Protein AF-A0A9E4K562-F1 (afdb_monomer_lite)

Structure (mmCIF, N/CA/C/O backbone):
data_AF-A0A9E4K562-F1
#
_entry.id   AF-A0A9E4K562-F1
#
loop_
_atom_site.group_PDB
_atom_site.id
_atom_site.type_symbol
_atom_site.label_atom_id
_atom_site.label_alt_id
_atom_site.label_comp_id
_atom_site.label_asym_id
_atom_site.label_entity_id
_atom_site.label_seq_id
_atom_site.pdbx_PDB_ins_code
_atom_site.Cartn_x
_atom_site.Cartn_y
_atom_site.Cartn_z
_atom_site.occupancy
_atom_site.B_iso_or_equiv
_atom_site.auth_seq_id
_atom_site.auth_comp_id
_atom_site.auth_asym_id
_atom_site.auth_atom_id
_atom_site.pdbx_PDB_model_num
ATOM 1 N N . MET A 1 1 ? -42.542 -14.335 99.980 1.00 45.53 1 MET A N 1
ATOM 2 C CA . MET A 1 1 ? -41.437 -15.306 99.858 1.00 45.53 1 MET A CA 1
ATOM 3 C C . MET A 1 1 ? -40.317 -14.600 99.131 1.00 45.53 1 MET A C 1
ATOM 5 O O . MET A 1 1 ? -40.499 -14.199 97.990 1.00 45.53 1 MET A O 1
ATOM 9 N N . SER A 1 2 ? -39.255 -14.326 99.879 1.00 34.19 2 SER A N 1
ATOM 10 C CA . SER A 1 2 ? -38.120 -13.485 99.511 1.00 34.19 2 SER A CA 1
ATOM 11 C C . SER A 1 2 ? -36.917 -14.358 99.144 1.00 34.19 2 SER A C 1
ATOM 13 O O . SER A 1 2 ? -36.848 -15.516 99.549 1.00 34.19 2 SER A O 1
ATOM 15 N N . THR A 1 3 ? -36.009 -13.775 98.366 1.00 43.41 3 THR A N 1
ATOM 16 C CA . THR A 1 3 ? -34.742 -14.318 97.845 1.00 43.41 3 THR A CA 1
ATOM 17 C C . THR A 1 3 ? -33.801 -14.881 98.926 1.00 43.41 3 THR A C 1
ATOM 19 O O . THR A 1 3 ? -33.955 -14.572 100.110 1.00 43.41 3 THR A O 1
ATOM 22 N N . PRO A 1 4 ? -32.781 -15.667 98.520 1.00 52.09 4 PRO A N 1
ATOM 23 C CA . PRO A 1 4 ? -31.454 -15.044 98.472 1.00 52.09 4 PRO A CA 1
ATOM 24 C C . PRO A 1 4 ? -30.549 -15.438 97.287 1.00 52.09 4 PRO A C 1
ATOM 26 O O . PRO A 1 4 ? -30.656 -16.501 96.682 1.00 52.09 4 PRO A O 1
ATOM 29 N N . ASN A 1 5 ? -29.635 -14.499 97.029 1.00 44.44 5 ASN A N 1
ATOM 30 C CA . ASN A 1 5 ? -28.491 -14.487 96.118 1.00 44.44 5 ASN A CA 1
ATOM 31 C C . ASN A 1 5 ? -27.503 -15.644 96.315 1.00 44.44 5 ASN A C 1
ATOM 33 O O . ASN A 1 5 ? -27.231 -16.006 97.456 1.00 44.44 5 ASN A O 1
ATOM 37 N N . LEU A 1 6 ? -26.809 -16.038 95.238 1.00 42.97 6 LEU A N 1
ATOM 38 C CA . LEU A 1 6 ? -25.442 -16.571 95.303 1.00 42.97 6 LEU A CA 1
ATOM 39 C C . LEU A 1 6 ? -24.607 -16.122 94.084 1.00 42.97 6 LEU A C 1
ATOM 41 O O . LEU A 1 6 ? -24.805 -16.568 92.961 1.00 42.97 6 LEU A O 1
ATOM 45 N N . PHE A 1 7 ? -23.725 -15.169 94.386 1.00 40.78 7 PHE A N 1
ATOM 46 C CA . PHE A 1 7 ? -22.367 -14.896 93.908 1.00 40.78 7 PHE A CA 1
ATOM 47 C C . PHE A 1 7 ? -21.894 -15.267 92.487 1.00 40.78 7 PHE A C 1
ATOM 49 O O . PHE A 1 7 ? -21.825 -16.414 92.061 1.00 40.78 7 PHE A O 1
ATOM 56 N N . THR A 1 8 ? -21.397 -14.207 91.851 1.00 41.09 8 THR A N 1
ATOM 57 C CA . THR A 1 8 ? -20.554 -14.087 90.661 1.00 41.09 8 THR A CA 1
ATOM 58 C C . THR A 1 8 ? -19.141 -14.647 90.854 1.00 41.09 8 THR A C 1
ATOM 60 O O . THR A 1 8 ? -18.491 -14.315 91.844 1.00 41.09 8 THR A O 1
ATOM 63 N N . ASN A 1 9 ? -18.613 -15.345 89.843 1.00 35.47 9 ASN A N 1
ATOM 64 C CA . ASN A 1 9 ? -17.173 -15.458 89.599 1.00 35.47 9 ASN A CA 1
ATOM 65 C C . ASN A 1 9 ? -16.864 -14.922 88.196 1.00 35.47 9 ASN A C 1
ATOM 67 O O . ASN A 1 9 ? -17.296 -15.473 87.187 1.00 35.47 9 ASN A O 1
ATOM 71 N N . SER A 1 10 ? -16.136 -13.810 88.162 1.00 43.06 10 SER A N 1
ATOM 72 C CA . SER A 1 10 ? -15.570 -13.188 86.973 1.00 43.06 10 SER A CA 1
ATOM 73 C C . SER A 1 10 ? -14.306 -13.933 86.549 1.00 43.06 10 SER A C 1
ATOM 75 O O . SER A 1 10 ? -13.304 -13.902 87.265 1.00 43.06 10 SER A O 1
ATOM 77 N N . THR A 1 11 ? -14.316 -14.545 85.369 1.00 40.28 11 THR A N 1
ATOM 78 C CA . THR A 1 11 ? -13.088 -14.958 84.681 1.00 40.28 11 THR A CA 1
ATOM 79 C C . THR A 1 11 ? -12.914 -14.058 83.467 1.00 40.28 11 THR A C 1
ATOM 81 O O . THR A 1 11 ? -13.641 -14.162 82.483 1.00 40.28 11 THR A O 1
ATOM 84 N N . GLN A 1 12 ? -11.970 -13.123 83.575 1.00 49.50 12 GLN A N 1
ATOM 85 C CA . GLN A 1 12 ? -11.424 -12.391 82.440 1.00 49.50 12 GLN A CA 1
ATOM 86 C C . GLN A 1 12 ? -10.748 -13.397 81.504 1.00 49.50 12 GLN A C 1
ATOM 88 O O . GLN A 1 12 ? -9.733 -13.990 81.861 1.00 49.50 12 GLN A O 1
ATOM 93 N N . ALA A 1 13 ? -11.298 -13.570 80.306 1.00 38.34 13 ALA A N 1
ATOM 94 C CA . ALA A 1 13 ? -10.631 -14.248 79.207 1.00 38.34 13 ALA A CA 1
ATOM 95 C C . ALA A 1 13 ? -10.664 -13.325 77.986 1.00 38.34 13 ALA A C 1
ATOM 97 O O . ALA A 1 13 ? -11.665 -13.211 77.289 1.00 38.34 13 ALA A O 1
ATOM 98 N N . GLN A 1 14 ? -9.547 -12.612 77.841 1.00 36.91 14 GLN A N 1
ATOM 99 C CA . GLN A 1 14 ? -8.871 -12.279 76.590 1.00 36.91 14 GLN A CA 1
ATOM 100 C C . GLN A 1 14 ? -9.769 -11.880 75.414 1.00 36.91 14 GLN A C 1
ATOM 102 O O . GLN A 1 14 ? -10.262 -12.703 74.647 1.00 36.91 14 GLN A O 1
ATOM 107 N N . SER A 1 15 ? -9.868 -10.564 75.234 1.00 33.94 15 SER A N 1
ATOM 108 C CA . SER A 1 15 ? -10.164 -9.919 73.964 1.00 33.94 15 SER A CA 1
ATOM 109 C C . SER A 1 15 ? -9.305 -10.547 72.866 1.00 33.94 15 SER A C 1
ATOM 111 O O . SER A 1 15 ? -8.088 -10.364 72.845 1.00 33.94 15 SER A O 1
ATOM 113 N N . TYR A 1 16 ? -9.932 -11.283 71.952 1.00 34.59 16 TYR A N 1
ATOM 114 C CA . TYR A 1 16 ? -9.316 -11.570 70.669 1.00 34.59 16 TYR A CA 1
ATOM 115 C C . TYR A 1 16 ? -9.171 -10.235 69.954 1.00 34.59 16 TYR A C 1
ATOM 117 O O . TYR A 1 16 ? -10.153 -9.615 69.543 1.00 34.59 16 TYR A O 1
ATOM 125 N N . THR A 1 17 ? -7.929 -9.771 69.882 1.00 38.41 17 THR A N 1
ATOM 126 C CA . THR A 1 17 ? -7.488 -8.733 68.965 1.00 38.41 17 THR A CA 1
ATOM 127 C C . THR A 1 17 ? -8.073 -9.075 67.604 1.00 38.41 17 THR A C 1
ATOM 129 O O . THR A 1 17 ? -7.756 -10.124 67.040 1.00 38.41 17 THR A O 1
ATOM 132 N N . ALA A 1 18 ? -8.967 -8.218 67.111 1.00 39.81 18 ALA A N 1
ATOM 133 C CA . ALA A 1 18 ? -9.364 -8.232 65.720 1.00 39.81 18 ALA A CA 1
ATOM 134 C C . ALA A 1 18 ? -8.068 -8.228 64.911 1.00 39.81 18 ALA A C 1
ATOM 136 O O . ALA A 1 18 ? -7.290 -7.273 64.966 1.00 39.81 18 ALA A O 1
ATOM 137 N N . VAL A 1 19 ? -7.794 -9.343 64.236 1.00 40.50 19 VAL A N 1
ATOM 138 C CA . VAL A 1 19 ? -6.784 -9.376 63.195 1.00 40.50 19 VAL A CA 1
ATOM 139 C C . VAL A 1 19 ? -7.280 -8.351 62.191 1.00 40.50 19 VAL A C 1
ATOM 141 O O . VAL A 1 19 ? -8.287 -8.567 61.521 1.00 40.50 19 VAL A O 1
ATOM 144 N N . ASN A 1 20 ? -6.614 -7.198 62.169 1.00 42.41 20 ASN A N 1
ATOM 145 C CA . ASN A 1 20 ? -6.616 -6.286 61.044 1.00 42.41 20 ASN A CA 1
ATOM 146 C C . ASN A 1 20 ? -6.124 -7.108 59.850 1.00 42.41 20 ASN A C 1
ATOM 148 O O . ASN A 1 20 ? -4.939 -7.118 59.523 1.00 42.41 20 ASN A O 1
ATOM 152 N N . SER A 1 21 ? -7.035 -7.836 59.209 1.00 42.06 21 SER A N 1
ATOM 153 C CA . SER A 1 21 ? -6.924 -8.173 57.805 1.00 42.06 21 SER A CA 1
ATOM 154 C C . SER A 1 21 ? -7.030 -6.841 57.083 1.00 42.06 21 SER A C 1
ATOM 156 O O . SER A 1 21 ? -8.108 -6.426 56.658 1.00 42.06 21 SER A O 1
ATOM 158 N N . GLY A 1 22 ? -5.902 -6.128 57.047 1.00 38.06 22 GLY A N 1
ATOM 159 C CA . GLY A 1 22 ? -5.670 -5.103 56.059 1.00 38.06 22 GLY A CA 1
ATOM 160 C C . GLY A 1 22 ? -5.894 -5.784 54.723 1.00 38.06 22 GLY A C 1
ATOM 161 O O . GLY A 1 22 ? -5.038 -6.522 54.246 1.00 38.06 22 GLY A O 1
ATOM 162 N N . MET A 1 23 ? -7.089 -5.599 54.162 1.00 44.22 23 MET A N 1
ATOM 163 C CA . MET A 1 23 ? -7.251 -5.649 52.725 1.00 44.22 23 MET A CA 1
ATOM 164 C C . MET A 1 23 ? -6.337 -4.538 52.223 1.00 44.22 23 MET A C 1
ATOM 166 O O . MET A 1 23 ? -6.729 -3.374 52.172 1.00 44.22 23 MET A O 1
ATOM 170 N N . GLU A 1 24 ? -5.080 -4.887 51.955 1.00 44.53 24 GLU A N 1
ATOM 171 C CA . GLU A 1 24 ? -4.267 -4.166 50.996 1.00 44.53 24 GLU A CA 1
ATOM 172 C C . GLU A 1 24 ? -5.107 -4.165 49.725 1.00 44.53 24 GLU A C 1
ATOM 174 O O . GLU A 1 24 ? -5.180 -5.157 49.002 1.00 44.53 24 GLU A O 1
ATOM 179 N N . SER A 1 25 ? -5.862 -3.089 49.511 1.00 55.69 25 SER A N 1
ATOM 180 C CA . SER A 1 25 ? -6.445 -2.797 48.215 1.00 55.69 25 SER A CA 1
ATOM 181 C C . SER A 1 25 ? -5.281 -2.833 47.237 1.00 55.69 25 SER A C 1
ATOM 183 O O . SER A 1 25 ? -4.434 -1.936 47.271 1.00 55.69 25 SER A O 1
ATOM 185 N N . ALA A 1 26 ? -5.192 -3.907 46.454 1.00 64.25 26 ALA A N 1
ATOM 186 C CA . ALA A 1 26 ? -4.191 -4.046 45.416 1.00 64.25 26 ALA A CA 1
ATOM 187 C C . ALA A 1 26 ? -4.332 -2.806 44.536 1.00 64.25 26 ALA A C 1
ATOM 189 O O . ALA A 1 26 ? -5.381 -2.593 43.927 1.00 64.25 26 ALA A O 1
ATOM 190 N N . GLN A 1 27 ? -3.336 -1.920 44.584 1.00 80.88 27 GLN A N 1
ATOM 191 C CA . GLN A 1 27 ? -3.354 -0.712 43.775 1.00 80.88 27 GLN A CA 1
ATOM 192 C C . GLN A 1 27 ? -3.443 -1.158 42.319 1.00 80.88 27 GLN A C 1
ATOM 194 O O . GLN A 1 27 ? -2.553 -1.862 41.838 1.00 80.88 27 GLN A O 1
ATOM 199 N N . GLN A 1 28 ? -4.538 -0.791 41.650 1.00 89.12 28 GLN A N 1
ATOM 200 C CA . GLN A 1 28 ? -4.712 -1.082 40.234 1.00 89.12 28 GLN A CA 1
ATOM 201 C C . GLN A 1 28 ? -3.530 -0.500 39.470 1.00 89.12 28 GLN A C 1
ATOM 203 O O . GLN A 1 28 ? -3.117 0.641 39.701 1.00 89.12 28 GLN A O 1
ATOM 208 N N . SER A 1 29 ? -2.971 -1.308 38.576 1.00 95.50 29 SER A N 1
ATOM 209 C CA . SER A 1 29 ? -1.856 -0.860 37.753 1.00 95.50 29 SER A CA 1
ATOM 210 C C . SER A 1 29 ? -2.310 0.232 36.776 1.00 95.50 29 SER A C 1
ATOM 212 O O . SER A 1 29 ? -3.498 0.351 36.444 1.00 95.50 29 SER A O 1
ATOM 214 N N . GLU A 1 30 ? -1.368 1.044 36.289 1.00 95.56 30 GLU A N 1
ATOM 215 C CA . GLU A 1 30 ? -1.694 2.055 35.276 1.00 95.56 30 GLU A CA 1
ATOM 216 C C . GLU A 1 30 ? -2.200 1.383 33.993 1.00 95.56 30 GLU A C 1
ATOM 218 O O . GLU A 1 30 ? -3.146 1.872 33.374 1.00 95.56 30 GLU A O 1
ATOM 223 N N . GLY A 1 31 ? -1.617 0.237 33.621 1.00 95.50 31 GLY A N 1
ATOM 224 C CA . GLY A 1 31 ? -2.067 -0.538 32.466 1.00 95.50 31 GLY A CA 1
ATOM 225 C C . GLY A 1 31 ? -3.477 -1.108 32.621 1.00 95.50 31 GLY A C 1
ATOM 226 O O . GLY A 1 31 ? -4.249 -1.065 31.666 1.00 95.50 31 GLY A O 1
ATOM 227 N N . GLU A 1 32 ? -3.851 -1.563 33.819 1.00 96.06 32 GLU A N 1
ATOM 228 C CA . GLU A 1 32 ? -5.216 -2.026 34.109 1.00 96.06 32 GLU A CA 1
ATOM 229 C C . GLU A 1 32 ? -6.235 -0.898 33.954 1.00 96.06 32 GLU A C 1
ATOM 231 O O . GLU A 1 32 ? -7.259 -1.057 33.286 1.00 96.06 32 GLU A O 1
ATOM 236 N N . THR A 1 33 ? -5.920 0.262 34.531 1.00 96.94 33 THR A N 1
ATOM 237 C CA . THR A 1 33 ? -6.769 1.454 34.439 1.00 96.94 33 THR A CA 1
ATOM 238 C C . THR A 1 33 ? -6.945 1.869 32.979 1.00 96.94 33 THR A C 1
ATOM 240 O O . THR A 1 33 ? -8.057 2.162 32.537 1.00 96.94 33 THR A O 1
ATOM 243 N N . LEU A 1 34 ? -5.855 1.851 32.205 1.00 96.50 34 LEU A N 1
ATOM 244 C CA . LEU A 1 34 ? -5.878 2.179 30.785 1.00 96.50 34 LEU A CA 1
ATOM 245 C C . LEU A 1 34 ? -6.712 1.183 29.971 1.00 96.50 34 LEU A C 1
ATOM 247 O O . LEU A 1 34 ? -7.475 1.603 29.104 1.00 96.50 34 LEU A O 1
ATOM 251 N N . PHE A 1 35 ? -6.605 -0.116 30.254 1.00 97.00 35 PHE A N 1
ATOM 252 C CA . PHE A 1 35 ? -7.422 -1.138 29.600 1.00 97.00 35 PHE A CA 1
ATOM 253 C C . PHE A 1 35 ? -8.914 -0.934 29.876 1.00 97.00 35 PHE A C 1
ATOM 255 O O . PHE A 1 35 ? -9.711 -0.914 28.937 1.00 97.00 35 PHE A O 1
ATOM 262 N N . GLN A 1 36 ? -9.295 -0.698 31.134 1.00 96.12 36 GLN A N 1
ATOM 263 C CA . GLN A 1 36 ? -10.689 -0.429 31.498 1.00 96.12 36 GLN A CA 1
ATOM 264 C C . GLN A 1 36 ? -11.227 0.808 30.767 1.00 96.12 36 GLN A C 1
ATOM 266 O O . GLN A 1 36 ? -12.301 0.749 30.169 1.00 96.12 36 GLN A O 1
ATOM 271 N N . GLN A 1 37 ? -10.451 1.895 30.727 1.00 96.00 37 GLN A N 1
ATOM 272 C CA . GLN A 1 37 ? -10.815 3.104 29.984 1.00 96.00 37 GLN A CA 1
ATOM 273 C C . GLN A 1 37 ? -10.943 2.853 28.478 1.00 96.00 37 GLN A C 1
ATOM 275 O O . GLN A 1 37 ? -11.914 3.297 27.869 1.00 96.00 37 GLN A O 1
ATOM 280 N N . ALA A 1 38 ? -9.996 2.129 27.875 1.00 92.88 38 ALA A N 1
ATOM 281 C CA . ALA A 1 38 ? -10.033 1.795 26.456 1.00 92.88 38 ALA A CA 1
ATOM 282 C C . ALA A 1 38 ? -11.266 0.941 26.117 1.00 92.88 38 ALA A C 1
ATOM 284 O O . ALA A 1 38 ? -11.984 1.265 25.179 1.00 92.88 38 ALA A O 1
ATOM 285 N N . SER A 1 39 ? -11.580 -0.077 26.925 1.00 91.06 39 SER A N 1
ATOM 286 C CA . SER A 1 39 ? -12.729 -0.972 26.701 1.00 91.06 39 SER A CA 1
ATOM 287 C C . SER A 1 39 ? -14.099 -0.277 26.736 1.00 91.06 39 SER A C 1
ATOM 289 O O . SER A 1 39 ? -15.067 -0.794 26.185 1.00 91.06 39 SER A O 1
ATOM 291 N N . GLN A 1 40 ? -14.186 0.896 27.371 1.00 93.69 40 GLN A N 1
ATOM 292 C CA . GLN A 1 40 ? -15.415 1.689 27.500 1.00 93.69 40 GLN A CA 1
ATOM 293 C C . GLN A 1 40 ? -15.427 2.925 26.584 1.00 93.69 40 GLN A C 1
ATOM 295 O O . GLN A 1 40 ? -16.436 3.630 26.490 1.00 93.69 40 GLN A O 1
ATOM 300 N N . SER A 1 41 ? -14.304 3.227 25.931 1.00 92.31 41 SER A N 1
ATOM 301 C CA . SER A 1 41 ? -14.154 4.407 25.084 1.00 92.31 41 SER A CA 1
ATOM 302 C C . SER A 1 41 ? -14.781 4.187 23.710 1.00 92.31 41 SER A C 1
ATOM 304 O O . SER A 1 41 ? -14.709 3.103 23.142 1.00 92.31 41 SER A O 1
ATOM 306 N N . HIS A 1 42 ? -15.335 5.256 23.136 1.00 84.38 42 HIS A N 1
ATOM 307 C CA . HIS A 1 42 ? -15.766 5.275 21.731 1.00 84.38 42 HIS A CA 1
ATOM 308 C C . HIS A 1 42 ? -14.592 5.534 20.768 1.00 84.38 42 HIS A C 1
ATOM 310 O O . HIS A 1 42 ? -14.769 5.459 19.561 1.00 84.38 42 HIS A O 1
ATOM 316 N N . GLN A 1 43 ? -13.418 5.892 21.304 1.00 83.19 43 GLN A N 1
ATOM 317 C CA . GLN A 1 43 ? -12.166 6.141 20.577 1.00 83.19 43 GLN A CA 1
ATOM 318 C C . GLN A 1 43 ? -10.987 5.597 21.407 1.00 83.19 43 GLN A C 1
ATOM 320 O O . GLN A 1 43 ? -10.263 6.367 22.056 1.00 83.19 43 GLN A O 1
ATOM 325 N N . PRO A 1 44 ? -10.857 4.266 21.536 1.00 84.00 44 PRO A N 1
ATOM 326 C CA . PRO A 1 44 ? -9.831 3.647 22.376 1.00 84.00 44 PRO A CA 1
ATOM 327 C C . PRO A 1 44 ? -8.403 3.942 21.893 1.00 84.00 44 PRO A C 1
ATOM 329 O O . PRO A 1 44 ? -7.506 4.142 22.715 1.00 84.00 44 PRO A O 1
ATOM 332 N N . ASP A 1 45 ? -8.202 4.065 20.583 1.00 78.25 45 ASP A N 1
ATOM 333 C CA . ASP A 1 45 ? -6.911 4.301 19.937 1.00 78.25 45 ASP A CA 1
ATOM 334 C C . ASP A 1 45 ? -6.347 5.681 20.299 1.00 78.25 45 ASP A C 1
ATOM 336 O O . ASP A 1 45 ? -5.196 5.796 20.723 1.00 78.25 45 ASP A O 1
ATOM 340 N N . VAL A 1 46 ? -7.182 6.724 20.229 1.00 80.12 46 VAL A N 1
ATOM 341 C CA . VAL A 1 46 ? -6.815 8.101 20.584 1.00 80.12 46 VAL A CA 1
ATOM 342 C C . VAL A 1 46 ? -6.445 8.189 22.063 1.00 80.12 46 VAL A C 1
ATOM 344 O O . VAL A 1 46 ? -5.467 8.852 22.428 1.00 80.12 46 VAL A O 1
ATOM 347 N N . LEU A 1 47 ? -7.214 7.514 22.923 1.00 91.81 47 LEU A N 1
ATOM 348 C CA . LEU A 1 47 ? -6.989 7.495 24.366 1.00 91.81 47 LEU A CA 1
ATOM 349 C C . LEU A 1 47 ? -5.649 6.829 24.697 1.00 91.81 47 LEU A C 1
ATOM 351 O O . LEU A 1 47 ? -4.826 7.425 25.398 1.00 91.81 47 LEU A O 1
ATOM 355 N N . VAL A 1 48 ? -5.408 5.627 24.166 1.00 88.44 48 VAL A N 1
ATOM 356 C CA . VAL A 1 48 ? -4.169 4.878 24.405 1.00 88.44 48 VAL A CA 1
ATOM 357 C C . VAL A 1 48 ? -2.969 5.615 23.819 1.00 88.44 48 VAL A C 1
ATOM 359 O O . VAL A 1 48 ? -1.991 5.840 24.532 1.00 88.44 48 VAL A O 1
ATOM 362 N N . LYS A 1 49 ? -3.054 6.098 22.575 1.00 83.88 49 LYS A N 1
ATOM 363 C CA . LYS A 1 49 ? -1.969 6.851 21.933 1.00 83.88 49 LYS A CA 1
ATOM 364 C C . LYS A 1 49 ? -1.543 8.063 22.761 1.00 83.88 49 LYS A C 1
ATOM 366 O O . LYS A 1 49 ? -0.355 8.220 23.044 1.00 83.88 49 LYS A O 1
ATOM 371 N N . ARG A 1 50 ? -2.500 8.861 23.250 1.00 86.38 50 ARG A N 1
ATOM 372 C CA . ARG A 1 50 ? -2.215 10.027 24.103 1.00 86.38 50 ARG A CA 1
ATOM 373 C C . ARG A 1 50 ? -1.475 9.643 25.389 1.00 86.38 50 ARG A C 1
ATOM 375 O O . ARG A 1 50 ? -0.567 10.361 25.806 1.00 86.38 50 ARG A O 1
ATOM 382 N N . GLN A 1 51 ? -1.835 8.523 26.022 1.00 94.38 51 GLN A N 1
ATOM 383 C CA . GLN A 1 51 ? -1.151 8.059 27.236 1.00 94.38 51 GLN A CA 1
ATOM 384 C C . GLN A 1 51 ? 0.296 7.635 26.962 1.00 94.38 51 GLN A C 1
ATOM 386 O O . GLN A 1 51 ? 1.181 7.905 27.779 1.00 94.38 51 GLN A O 1
ATOM 391 N N . PHE A 1 52 ? 0.555 7.016 25.810 1.00 90.62 52 PHE A N 1
ATOM 392 C CA . PHE A 1 52 ? 1.902 6.620 25.403 1.00 90.62 52 PHE A CA 1
ATOM 393 C C . PHE A 1 52 ? 2.771 7.826 25.016 1.00 90.62 52 PHE A C 1
ATOM 395 O O . PHE A 1 52 ? 3.932 7.893 25.424 1.00 90.62 52 PHE A O 1
ATOM 402 N N . GLU A 1 53 ? 2.225 8.816 24.307 1.00 85.50 53 GLU A N 1
ATOM 403 C CA . GLU A 1 53 ? 2.953 10.025 23.880 1.00 85.50 53 GLU A CA 1
ATOM 404 C C . GLU A 1 53 ? 3.543 10.819 25.055 1.00 85.50 53 GLU A C 1
ATOM 406 O O . GLU A 1 53 ? 4.662 11.318 24.962 1.00 85.50 53 GLU A O 1
ATOM 411 N N . GLN A 1 54 ? 2.842 10.859 26.190 1.00 90.06 54 GLN A N 1
ATOM 412 C CA . GLN A 1 54 ? 3.261 11.577 27.403 1.00 90.06 54 GLN A CA 1
ATOM 413 C C . GLN A 1 54 ? 4.371 10.872 28.203 1.00 90.06 54 GLN A C 1
ATOM 415 O O . GLN A 1 54 ? 4.808 11.377 29.237 1.00 90.06 54 GLN A O 1
ATOM 420 N N . ARG A 1 55 ? 4.813 9.691 27.761 1.00 92.25 55 ARG A N 1
ATOM 421 C CA . ARG A 1 55 ? 5.717 8.804 28.503 1.00 92.25 55 ARG A CA 1
ATOM 422 C C . ARG A 1 55 ? 7.013 8.558 27.746 1.00 92.25 55 ARG A C 1
ATOM 424 O O . ARG A 1 55 ? 7.041 8.555 26.515 1.00 92.25 55 ARG A O 1
ATOM 431 N N . ASN A 1 56 ? 8.087 8.299 28.488 1.00 92.88 56 ASN A N 1
ATOM 432 C CA . ASN A 1 56 ? 9.344 7.816 27.912 1.00 92.88 56 ASN A CA 1
ATOM 433 C C . ASN A 1 56 ? 9.273 6.311 27.583 1.00 92.88 56 ASN A C 1
ATOM 435 O O . ASN A 1 56 ? 8.331 5.622 27.974 1.00 92.88 56 ASN A O 1
ATOM 439 N N . GLN A 1 57 ? 10.285 5.779 26.892 1.00 83.75 57 GLN A N 1
ATOM 440 C CA . GLN A 1 57 ? 10.281 4.386 26.429 1.00 83.75 57 GLN A CA 1
ATOM 441 C C . GLN A 1 57 ? 10.095 3.361 27.560 1.00 83.75 57 GLN A C 1
ATOM 443 O O . GLN A 1 57 ? 9.303 2.432 27.421 1.00 83.75 57 GLN A O 1
ATOM 448 N N . THR A 1 58 ? 10.788 3.524 28.690 1.00 92.50 58 THR A N 1
ATOM 449 C CA . THR A 1 58 ? 10.687 2.600 29.833 1.00 92.50 58 THR A CA 1
ATOM 450 C C . THR A 1 58 ? 9.271 2.581 30.406 1.00 92.50 58 THR A C 1
ATOM 452 O O . THR A 1 58 ? 8.724 1.514 30.684 1.00 92.50 58 THR A O 1
ATOM 455 N N . GLN A 1 59 ? 8.653 3.756 30.536 1.00 94.88 59 GLN A N 1
ATOM 456 C CA . GLN A 1 59 ? 7.274 3.897 31.000 1.00 94.88 59 GLN A CA 1
ATOM 457 C C . GLN A 1 59 ? 6.271 3.304 30.004 1.00 94.88 59 GLN A C 1
ATOM 459 O O . GLN A 1 59 ? 5.354 2.607 30.428 1.00 94.88 59 GLN A O 1
ATOM 464 N N . ARG A 1 60 ? 6.464 3.518 28.694 1.00 93.62 60 ARG A N 1
ATOM 465 C CA . ARG A 1 60 ? 5.633 2.906 27.641 1.00 93.62 60 ARG A CA 1
ATOM 466 C C . ARG A 1 60 ? 5.691 1.383 27.695 1.00 93.62 60 ARG A C 1
ATOM 468 O O . ARG A 1 60 ? 4.651 0.736 27.666 1.00 93.62 60 ARG A O 1
ATOM 475 N N . ASN A 1 61 ? 6.888 0.814 27.841 1.00 91.88 61 ASN A N 1
ATOM 476 C CA . ASN A 1 61 ? 7.060 -0.635 27.935 1.00 91.88 61 ASN A CA 1
ATOM 477 C C . ASN A 1 61 ? 6.356 -1.209 29.174 1.00 91.88 61 ASN A C 1
ATOM 479 O O . ASN A 1 61 ? 5.682 -2.234 29.090 1.00 91.88 61 ASN A O 1
ATOM 483 N N . LYS A 1 62 ? 6.495 -0.547 30.332 1.00 95.38 62 LYS A N 1
ATOM 484 C CA . LYS A 1 62 ? 5.800 -0.945 31.564 1.00 95.38 62 LYS A CA 1
ATOM 485 C C . LYS A 1 62 ? 4.281 -0.909 31.370 1.00 95.38 62 LYS A C 1
ATOM 487 O O . LYS A 1 62 ? 3.621 -1.915 31.608 1.00 95.38 62 LYS A O 1
ATOM 492 N N . LEU A 1 63 ? 3.761 0.213 30.873 1.00 96.25 63 LEU A N 1
ATOM 493 C CA . LEU A 1 63 ? 2.334 0.426 30.640 1.00 96.25 63 LEU A CA 1
ATOM 494 C C . LEU A 1 63 ? 1.745 -0.608 29.668 1.00 96.25 63 LEU A C 1
ATOM 496 O O . LEU A 1 63 ? 0.684 -1.157 29.941 1.00 96.25 63 LEU A O 1
ATOM 500 N N . ALA A 1 64 ? 2.446 -0.918 28.572 1.00 94.75 64 ALA A N 1
ATOM 501 C CA . ALA A 1 64 ? 2.016 -1.927 27.603 1.00 94.75 64 ALA A CA 1
ATOM 502 C C . ALA A 1 64 ? 1.933 -3.333 28.213 1.00 94.75 64 ALA A C 1
ATOM 504 O O . ALA A 1 64 ? 0.962 -4.050 27.988 1.00 94.75 64 ALA A O 1
ATOM 505 N N . ASN A 1 65 ? 2.931 -3.729 29.008 1.00 93.44 65 ASN A N 1
ATOM 506 C CA . ASN A 1 65 ? 2.935 -5.044 29.650 1.00 93.44 65 ASN A CA 1
ATOM 507 C C . ASN A 1 65 ? 1.839 -5.171 30.713 1.00 93.44 65 ASN A C 1
ATOM 509 O O . ASN A 1 65 ? 1.176 -6.203 30.774 1.00 93.44 65 ASN A O 1
ATOM 513 N N . GLU A 1 66 ? 1.626 -4.126 31.516 1.00 96.88 66 GLU A N 1
ATOM 514 C CA . GLU A 1 66 ? 0.525 -4.076 32.482 1.00 96.88 66 GLU A CA 1
ATOM 515 C C . GLU A 1 66 ? -0.829 -4.136 31.770 1.00 96.88 66 GLU A C 1
ATOM 517 O O . GLU A 1 66 ? -1.668 -4.952 32.138 1.00 96.88 66 GLU A O 1
ATOM 522 N N . PHE A 1 67 ? -1.010 -3.362 30.693 1.00 97.12 67 PHE A N 1
ATOM 523 C CA . PHE A 1 67 ? -2.229 -3.389 29.884 1.00 97.12 67 PHE A CA 1
ATOM 524 C C . PHE A 1 67 ? -2.519 -4.800 29.377 1.00 97.12 67 PHE A C 1
ATOM 526 O O . PHE A 1 67 ? -3.623 -5.303 29.553 1.00 97.12 67 PHE A O 1
ATOM 533 N N . ILE A 1 68 ? -1.529 -5.454 28.762 1.00 94.94 68 ILE A N 1
ATOM 534 C CA . ILE A 1 68 ? -1.690 -6.803 28.206 1.00 94.94 68 ILE A CA 1
ATOM 535 C C . ILE A 1 68 ? -1.995 -7.817 29.308 1.00 94.94 68 ILE A C 1
ATOM 537 O O . ILE A 1 68 ? -2.864 -8.670 29.132 1.00 94.94 68 ILE A O 1
ATOM 541 N N . SER A 1 69 ? -1.303 -7.721 30.445 1.00 95.12 69 SER A N 1
ATOM 542 C CA . SER A 1 69 ? -1.536 -8.606 31.586 1.00 95.12 69 SER A CA 1
ATOM 543 C C . SER A 1 69 ? -2.953 -8.459 32.139 1.00 95.12 69 SER A C 1
ATOM 545 O O . SER A 1 69 ? -3.551 -9.459 32.524 1.00 95.12 69 SER A O 1
ATOM 547 N N . SER A 1 70 ? -3.483 -7.236 32.180 1.00 96.06 70 SER A N 1
ATOM 548 C CA . SER A 1 70 ? -4.835 -6.951 32.664 1.00 96.06 70 SER A CA 1
ATOM 549 C C . SER A 1 70 ? -5.921 -7.301 31.652 1.00 96.06 70 SER A C 1
ATOM 551 O O . SER A 1 70 ? -6.964 -7.816 32.039 1.00 96.06 70 SER A O 1
ATOM 553 N N . ALA A 1 71 ? -5.683 -7.046 30.364 1.00 95.00 71 ALA A N 1
ATOM 554 C CA . ALA A 1 71 ? -6.613 -7.399 29.297 1.00 95.00 71 ALA A CA 1
ATOM 555 C C . ALA A 1 71 ? -6.751 -8.920 29.155 1.00 95.00 71 ALA A C 1
ATOM 557 O O . ALA A 1 71 ? -7.837 -9.436 28.883 1.00 95.00 71 ALA A O 1
ATOM 558 N N . GLY A 1 72 ? -5.639 -9.641 29.319 1.00 94.62 72 GLY A N 1
ATOM 559 C CA . GLY A 1 72 ? -5.572 -11.065 29.041 1.00 94.62 72 GLY A CA 1
ATOM 560 C C . GLY A 1 72 ? -5.960 -11.384 27.595 1.00 94.62 72 GLY A C 1
ATOM 561 O O . GLY A 1 72 ? -6.081 -10.517 26.729 1.00 94.62 72 GLY A O 1
ATOM 562 N N . ARG A 1 73 ? -6.166 -12.669 27.318 1.00 92.06 73 ARG A N 1
ATOM 563 C CA . ARG A 1 73 ? -6.542 -13.135 25.978 1.00 92.06 73 ARG A CA 1
ATOM 564 C C . ARG A 1 73 ? -7.902 -12.590 25.532 1.00 92.06 73 ARG A C 1
ATOM 566 O O . ARG A 1 73 ? -8.054 -12.152 24.397 1.00 92.06 73 ARG A O 1
ATOM 573 N N . GLU A 1 74 ? -8.881 -12.627 26.429 1.00 92.12 74 GLU A N 1
ATOM 574 C CA . GLU A 1 74 ? -10.272 -12.259 26.147 1.00 92.12 74 GLU A CA 1
ATOM 575 C C . GLU A 1 74 ? -10.417 -10.758 25.884 1.00 92.12 74 GLU A C 1
ATOM 577 O O . GLU A 1 74 ? -11.044 -10.376 24.899 1.00 92.12 74 GLU A O 1
ATOM 582 N N . GLY A 1 75 ? -9.779 -9.906 26.694 1.00 92.69 75 GLY A N 1
ATOM 583 C CA . GLY A 1 75 ? -9.800 -8.458 26.494 1.00 92.69 75 GLY A CA 1
ATOM 584 C C . GLY A 1 75 ? -9.098 -8.029 25.206 1.00 92.69 75 GLY A C 1
ATOM 585 O O . GLY A 1 75 ? -9.608 -7.169 24.487 1.00 92.69 75 GLY A O 1
ATOM 586 N N . ILE A 1 76 ? -7.974 -8.669 24.859 1.00 92.69 76 ILE A N 1
ATOM 587 C CA . ILE A 1 76 ? -7.305 -8.443 23.568 1.00 92.69 76 ILE A CA 1
ATOM 588 C C . ILE A 1 76 ? -8.223 -8.867 22.417 1.00 92.69 76 ILE A C 1
ATOM 590 O O . ILE A 1 76 ? -8.373 -8.115 21.459 1.00 92.69 76 ILE A O 1
ATOM 594 N N . SER A 1 77 ? -8.881 -10.026 22.517 1.00 90.44 77 SER A N 1
ATOM 595 C CA . SER A 1 77 ? -9.812 -10.504 21.486 1.00 90.44 77 SER A CA 1
ATOM 596 C C . SER A 1 77 ? -10.997 -9.553 21.281 1.00 90.44 77 SER A C 1
ATOM 598 O O . SER A 1 77 ? -11.349 -9.247 20.143 1.00 90.44 77 SER A O 1
ATOM 600 N N . GLN A 1 78 ? -11.566 -9.021 22.367 1.00 90.12 78 GLN A N 1
ATOM 601 C CA . GLN A 1 78 ? -12.664 -8.052 22.309 1.00 90.12 78 GLN A CA 1
ATOM 602 C C . GLN A 1 78 ? -12.245 -6.734 21.653 1.00 90.12 78 GLN A C 1
ATOM 604 O O . GLN A 1 78 ? -12.962 -6.234 20.789 1.00 90.12 78 GLN A O 1
ATOM 609 N N . LEU A 1 79 ? -11.076 -6.188 22.008 1.00 88.75 79 LEU A N 1
ATOM 610 C CA . LEU A 1 79 ? -10.546 -4.991 21.347 1.00 88.75 79 LEU A CA 1
ATOM 611 C C . LEU A 1 79 ? -10.301 -5.259 19.859 1.00 88.75 79 LEU A C 1
ATOM 613 O O . LEU A 1 79 ? -10.745 -4.495 19.003 1.00 88.75 79 LEU A O 1
ATOM 617 N N . ALA A 1 80 ? -9.675 -6.389 19.537 1.00 87.00 80 ALA A N 1
ATOM 618 C CA . ALA A 1 80 ? -9.373 -6.768 18.166 1.00 87.00 80 ALA A CA 1
ATOM 619 C C . ALA A 1 80 ? -10.626 -7.024 17.300 1.00 87.00 80 ALA A C 1
ATOM 621 O O . ALA A 1 80 ? -10.514 -7.086 16.081 1.00 87.00 80 ALA A O 1
ATOM 622 N N . ALA A 1 81 ? -11.826 -7.133 17.881 1.00 83.38 81 ALA A N 1
ATOM 623 C CA . ALA A 1 81 ? -13.072 -7.302 17.127 1.00 83.38 81 ALA A CA 1
ATOM 624 C C . ALA A 1 81 ? -13.536 -6.028 16.389 1.00 83.38 81 ALA A C 1
ATOM 626 O O . ALA A 1 81 ? -14.478 -6.087 15.598 1.00 83.38 81 ALA A O 1
ATOM 627 N N . THR A 1 82 ? -12.903 -4.876 16.638 1.00 79.81 82 THR A N 1
ATOM 628 C CA . THR A 1 82 ? -13.250 -3.590 16.011 1.00 79.81 82 THR A CA 1
ATOM 629 C C . THR A 1 82 ? -12.021 -2.934 15.373 1.00 79.81 82 THR A C 1
ATOM 631 O O . THR A 1 82 ? -10.920 -3.114 15.895 1.00 79.81 82 THR A O 1
ATOM 634 N N . PRO A 1 83 ? -12.168 -2.137 14.295 1.00 76.12 83 PRO A N 1
ATOM 635 C CA . PRO A 1 83 ? -11.039 -1.422 13.692 1.00 76.12 83 PRO A CA 1
ATOM 636 C C . PRO A 1 83 ? -10.286 -0.517 14.683 1.00 76.12 83 PRO A C 1
ATOM 638 O O . PRO A 1 83 ? -9.062 -0.578 14.775 1.00 76.12 83 PRO A O 1
ATOM 641 N N . ASP A 1 84 ? -11.005 0.262 15.495 1.00 75.31 84 ASP A N 1
ATOM 642 C CA . ASP A 1 84 ? -10.388 1.179 16.466 1.00 75.31 84 ASP A CA 1
ATOM 643 C C . ASP A 1 84 ? -9.638 0.417 17.569 1.00 75.31 84 ASP A C 1
ATOM 645 O O . ASP A 1 84 ? -8.548 0.805 17.999 1.00 75.31 84 ASP A O 1
ATOM 649 N N . GLY A 1 85 ? -10.179 -0.720 18.011 1.00 84.38 85 GLY A N 1
ATOM 650 C CA . GLY A 1 85 ? -9.484 -1.586 18.954 1.00 84.38 85 GLY A CA 1
ATOM 651 C C . GLY A 1 85 ? -8.266 -2.284 18.332 1.00 84.38 85 GLY A C 1
ATOM 652 O O . GLY A 1 85 ? -7.246 -2.411 19.004 1.00 84.38 85 GLY A O 1
ATOM 653 N N . GLN A 1 86 ? -8.288 -2.634 17.042 1.00 82.88 86 GLN A N 1
ATOM 654 C CA . GLN A 1 86 ? -7.100 -3.136 16.331 1.00 82.88 86 GLN A CA 1
ATOM 655 C C . GLN A 1 86 ? -5.991 -2.073 16.258 1.00 82.88 86 GLN A C 1
ATOM 657 O O . GLN A 1 86 ? -4.833 -2.373 16.549 1.00 82.88 86 GLN A O 1
ATOM 662 N N . HIS A 1 87 ? -6.331 -0.812 15.974 1.00 77.94 87 HIS A N 1
ATOM 663 C CA . HIS A 1 87 ? -5.370 0.297 16.024 1.00 77.94 87 HIS A CA 1
ATOM 664 C C . HIS A 1 87 ? -4.830 0.544 17.437 1.00 77.94 87 HIS A C 1
ATOM 666 O O . HIS A 1 87 ? -3.634 0.783 17.616 1.00 77.94 87 HIS A O 1
ATOM 672 N N . THR A 1 88 ? -5.687 0.421 18.451 1.00 84.88 88 THR A N 1
ATOM 673 C CA . THR A 1 88 ? -5.278 0.472 19.862 1.00 84.88 88 THR A CA 1
ATOM 674 C C . THR A 1 88 ? -4.226 -0.592 20.170 1.00 84.88 88 THR A C 1
ATOM 676 O O . THR A 1 88 ? -3.191 -0.299 20.770 1.00 84.88 88 THR A O 1
ATOM 679 N N . LEU A 1 89 ? -4.468 -1.828 19.730 1.00 87.44 89 LEU A N 1
ATOM 680 C CA . LEU A 1 89 ? -3.558 -2.948 19.939 1.00 87.44 89 LEU A CA 1
ATOM 681 C C . LEU A 1 89 ? -2.237 -2.769 19.186 1.00 87.44 89 LEU A C 1
ATOM 683 O O . LEU A 1 89 ? -1.200 -3.117 19.742 1.00 87.44 89 LEU A O 1
ATOM 687 N N . ALA A 1 90 ? -2.230 -2.158 18.000 1.00 81.75 90 ALA A N 1
ATOM 688 C CA . ALA A 1 90 ? -0.990 -1.857 17.281 1.00 81.75 90 ALA A CA 1
ATOM 689 C C . ALA A 1 90 ? -0.054 -0.946 18.102 1.00 81.75 90 ALA A C 1
ATOM 691 O O . ALA A 1 90 ? 1.127 -1.254 18.268 1.00 81.75 90 ALA A O 1
ATOM 692 N N . VAL A 1 91 ? -0.595 0.119 18.714 1.00 82.19 91 VAL A N 1
ATOM 693 C CA . VAL A 1 91 ? 0.177 1.019 19.596 1.00 82.19 91 VAL A CA 1
ATOM 694 C C . VAL A 1 91 ? 0.769 0.255 20.784 1.00 82.19 91 VAL A C 1
ATOM 696 O O . VAL A 1 91 ? 1.916 0.473 21.169 1.00 82.19 91 VAL A O 1
ATOM 699 N N . ILE A 1 92 ? -0.001 -0.659 21.372 1.00 90.06 92 ILE A N 1
ATOM 700 C CA . ILE A 1 92 ? 0.427 -1.433 22.543 1.00 90.06 92 ILE A CA 1
ATOM 701 C C . ILE A 1 92 ? 1.487 -2.468 22.158 1.00 90.06 92 ILE A C 1
ATOM 703 O O . ILE A 1 92 ? 2.482 -2.628 22.871 1.00 90.06 92 ILE A O 1
ATOM 707 N N . TYR A 1 93 ? 1.308 -3.139 21.020 1.00 85.94 93 TYR A N 1
ATOM 708 C CA . TYR A 1 93 ? 2.213 -4.164 20.506 1.00 85.94 93 TYR A CA 1
ATOM 709 C C . TYR A 1 93 ? 3.640 -3.635 20.311 1.00 85.94 93 TYR A C 1
ATOM 711 O O . TYR A 1 93 ? 4.613 -4.327 20.632 1.00 85.94 93 TYR A O 1
ATOM 719 N N . ASP A 1 94 ? 3.779 -2.381 19.873 1.00 81.44 94 ASP A N 1
ATOM 720 C CA . ASP A 1 94 ? 5.072 -1.717 19.677 1.00 81.44 94 ASP A CA 1
ATOM 721 C C . ASP A 1 94 ? 5.915 -1.593 20.954 1.00 81.44 94 ASP A C 1
ATOM 723 O O . ASP A 1 94 ? 7.152 -1.535 20.908 1.00 81.44 94 ASP A O 1
ATOM 727 N N . HIS A 1 95 ? 5.259 -1.587 22.107 1.00 87.25 95 HIS A N 1
ATOM 728 C CA . HIS A 1 95 ? 5.889 -1.412 23.411 1.00 87.25 95 HIS A CA 1
ATOM 729 C C . HIS A 1 95 ? 5.818 -2.672 24.283 1.00 87.25 95 HIS A C 1
ATOM 731 O O . HIS A 1 95 ? 6.431 -2.730 25.350 1.00 87.25 95 HIS A O 1
ATOM 737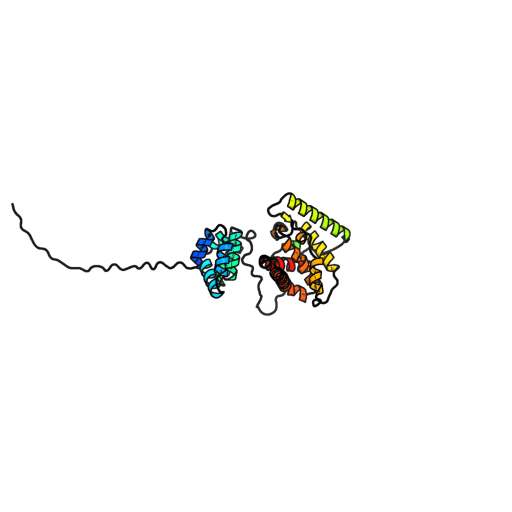 N N . ALA A 1 96 ? 5.110 -3.700 23.822 1.00 87.62 96 ALA A N 1
ATOM 738 C CA . ALA A 1 96 ? 4.953 -4.960 24.523 1.00 87.62 96 ALA A CA 1
ATOM 739 C C . ALA A 1 96 ? 6.256 -5.777 24.571 1.00 87.62 96 ALA A C 1
ATOM 741 O O . ALA A 1 96 ? 7.049 -5.825 23.624 1.00 87.62 96 ALA A O 1
ATOM 742 N N . GLY A 1 97 ? 6.455 -6.485 25.684 1.00 80.69 97 GLY A N 1
ATOM 743 C CA . GLY A 1 97 ? 7.484 -7.512 25.819 1.00 80.69 97 GLY A CA 1
ATOM 744 C C . GLY A 1 97 ? 7.195 -8.754 24.968 1.00 80.69 97 GLY A C 1
ATOM 745 O O . GLY A 1 97 ? 6.127 -8.901 24.375 1.00 80.69 97 GLY A O 1
ATOM 746 N N . SER A 1 98 ? 8.150 -9.688 24.924 1.00 79.81 98 SER A N 1
ATOM 747 C CA . SER A 1 98 ? 8.051 -10.923 24.125 1.00 79.81 98 SER A CA 1
ATOM 748 C C . SER A 1 98 ? 6.794 -11.744 24.428 1.00 79.81 98 SER A C 1
ATOM 750 O O . SER A 1 98 ? 6.114 -12.165 23.497 1.00 79.81 98 SER A O 1
ATOM 752 N N . TYR A 1 99 ? 6.459 -11.920 25.710 1.00 82.56 99 TYR A N 1
ATOM 753 C CA . TYR A 1 99 ? 5.254 -12.634 26.141 1.00 82.56 99 TYR A CA 1
ATOM 754 C C . TYR A 1 99 ? 3.976 -11.965 25.625 1.00 82.56 99 TYR A C 1
ATOM 756 O O . TYR A 1 99 ? 3.138 -12.620 25.009 1.00 82.56 99 TYR A O 1
ATOM 764 N N . GLY A 1 100 ? 3.854 -10.648 25.821 1.00 84.44 100 GLY A N 1
ATOM 765 C CA . GLY A 1 100 ? 2.669 -9.906 25.405 1.00 84.44 100 GLY A CA 1
ATOM 766 C C . GLY A 1 100 ? 2.471 -9.918 23.891 1.00 84.44 100 GLY A C 1
ATOM 767 O O . GLY A 1 100 ? 1.367 -10.175 23.419 1.00 84.44 100 GLY A O 1
ATOM 768 N N . ARG A 1 101 ? 3.557 -9.763 23.123 1.00 83.56 101 ARG A N 1
ATOM 769 C CA . ARG A 1 101 ? 3.517 -9.913 21.661 1.00 83.56 101 ARG A CA 1
ATOM 770 C C . ARG A 1 101 ? 3.092 -11.315 21.225 1.00 83.56 101 ARG A C 1
ATOM 772 O O . ARG A 1 101 ? 2.323 -11.436 20.278 1.00 83.56 101 ARG A O 1
ATOM 779 N N . GLY A 1 102 ? 3.560 -12.359 21.912 1.00 75.69 102 GLY A N 1
ATOM 780 C CA . GLY A 1 102 ? 3.155 -13.741 21.641 1.00 75.69 102 GLY A CA 1
ATOM 781 C C . GLY A 1 102 ? 1.654 -13.961 21.835 1.00 75.69 102 GLY A C 1
ATOM 782 O O . GLY A 1 102 ? 1.000 -14.516 20.956 1.00 75.69 102 GLY A O 1
ATOM 783 N N . LEU A 1 103 ? 1.096 -13.452 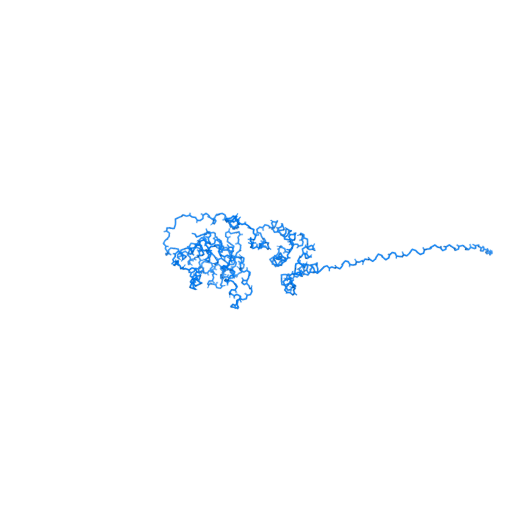22.937 1.00 83.94 103 LEU A N 1
ATOM 784 C CA . LEU A 1 103 ? -0.341 -13.523 23.208 1.00 83.94 103 LEU A CA 1
ATOM 785 C C . LEU A 1 103 ? -1.164 -12.779 22.145 1.00 83.94 103 LEU A C 1
ATOM 787 O O . LEU A 1 103 ? -2.157 -13.303 21.650 1.00 83.94 103 LEU A O 1
ATOM 791 N N . MET A 1 104 ? -0.736 -11.573 21.772 1.00 87.00 104 MET A N 1
ATOM 792 C CA . MET A 1 104 ? -1.412 -10.763 20.755 1.00 87.00 104 MET A CA 1
ATOM 793 C C . MET A 1 104 ? -1.378 -11.415 19.369 1.00 87.00 104 MET A C 1
ATOM 795 O O . MET A 1 104 ? -2.389 -11.395 18.671 1.00 87.00 104 MET A O 1
ATOM 799 N N . ARG A 1 105 ? -0.258 -12.051 18.999 1.00 81.69 105 ARG A N 1
ATOM 800 C CA . ARG A 1 105 ? -0.148 -12.837 17.762 1.00 81.69 105 ARG A CA 1
ATOM 801 C C . ARG A 1 105 ? -1.085 -14.033 17.756 1.00 81.69 105 ARG A C 1
ATOM 803 O O . ARG A 1 105 ? -1.789 -14.223 16.775 1.00 81.69 105 ARG A O 1
ATOM 810 N N . GLN A 1 106 ? -1.156 -14.775 18.859 1.00 80.38 106 GLN A N 1
ATOM 811 C CA . GLN A 1 106 ? -2.087 -15.895 18.968 1.00 80.38 106 GLN A CA 1
ATOM 812 C C . GLN A 1 106 ? -3.542 -15.442 18.770 1.00 80.38 106 GLN A C 1
ATOM 814 O O . GLN A 1 106 ? -4.294 -16.089 18.048 1.00 80.38 106 GLN A O 1
ATOM 819 N N . VAL A 1 107 ? -3.940 -14.316 19.373 1.00 84.00 107 VAL A N 1
ATOM 820 C CA . VAL A 1 107 ? -5.291 -13.765 19.180 1.00 84.00 107 VAL A CA 1
ATOM 821 C C . VAL A 1 107 ? -5.523 -13.342 17.726 1.00 84.00 107 VAL A C 1
ATOM 823 O O . VAL A 1 107 ? -6.597 -13.605 17.192 1.00 84.00 107 VAL A O 1
ATOM 826 N N . HIS A 1 108 ? -4.535 -12.720 17.075 1.00 80.00 108 HIS A N 1
ATOM 827 C CA . HIS A 1 108 ? -4.628 -12.344 15.663 1.00 80.00 108 HIS A CA 1
ATOM 828 C C . HIS A 1 108 ? -4.793 -13.571 14.747 1.00 80.00 108 HIS A C 1
ATOM 830 O O . HIS A 1 108 ? -5.712 -13.609 13.932 1.00 80.00 108 HIS A O 1
ATOM 836 N N . GLU A 1 109 ? -3.963 -14.603 14.932 1.00 77.38 109 GLU A N 1
ATOM 837 C CA . GLU A 1 109 ? -4.026 -15.863 14.176 1.00 77.38 109 GLU A CA 1
ATOM 838 C C . GLU A 1 109 ? -5.398 -16.545 14.309 1.00 77.38 109 GLU A C 1
ATOM 840 O O . GLU A 1 109 ? -5.945 -17.053 13.331 1.00 77.38 109 GLU A O 1
ATOM 845 N N . GLU A 1 110 ? -5.991 -16.516 15.505 1.00 79.25 110 GLU A N 1
ATOM 846 C CA . GLU A 1 110 ? -7.311 -17.096 15.774 1.00 79.25 110 GLU A CA 1
ATOM 847 C C . GLU A 1 110 ? -8.471 -16.302 15.158 1.00 79.25 110 GLU A C 1
ATOM 849 O O . GLU A 1 110 ? -9.517 -16.880 14.860 1.00 79.25 110 GLU A O 1
ATOM 854 N N . GLN A 1 111 ? -8.302 -14.995 14.943 1.00 72.75 111 GLN A N 1
ATOM 855 C CA . GLN A 1 111 ? -9.297 -14.157 14.268 1.00 72.75 111 GLN A CA 1
ATOM 856 C C . GLN A 1 111 ? -9.255 -14.275 12.735 1.00 72.75 111 GLN A C 1
ATOM 858 O O . GLN A 1 111 ? -10.216 -13.881 12.071 1.00 72.75 111 GLN A O 1
ATOM 863 N N . GLY A 1 112 ? -8.187 -14.841 12.164 1.00 65.19 112 GLY A N 1
ATOM 864 C CA . GLY A 1 112 ? -8.044 -15.067 10.725 1.00 65.19 112 GLY A CA 1
ATOM 865 C C . GLY A 1 112 ? -8.058 -13.784 9.876 1.00 65.19 112 GLY A C 1
ATOM 866 O O . GLY A 1 112 ? -7.821 -12.681 10.362 1.00 65.19 112 GLY A O 1
ATOM 867 N N . ASN A 1 113 ? -8.374 -13.923 8.581 1.00 51.66 113 ASN A N 1
ATOM 868 C CA . ASN A 1 113 ? -8.287 -12.866 7.550 1.00 51.66 113 ASN A CA 1
ATOM 869 C C . ASN A 1 113 ? -9.201 -11.633 7.758 1.00 51.66 113 ASN A C 1
ATOM 871 O O . ASN A 1 113 ? -9.252 -10.762 6.891 1.00 51.66 113 ASN A O 1
ATOM 875 N N . THR A 1 114 ? -9.963 -11.555 8.851 1.00 44.38 114 THR A N 1
ATOM 876 C CA . THR A 1 114 ? -10.868 -10.432 9.152 1.00 44.38 114 THR A CA 1
ATOM 877 C C . THR A 1 114 ? -10.270 -9.369 10.075 1.00 44.38 114 THR A C 1
ATOM 879 O O . THR A 1 114 ? -10.882 -8.313 10.236 1.00 44.38 114 THR A O 1
ATOM 882 N N . ALA A 1 115 ? -9.095 -9.607 10.666 1.00 51.25 115 ALA A N 1
ATOM 883 C CA . ALA A 1 115 ? -8.422 -8.634 11.523 1.00 51.25 115 ALA A CA 1
ATOM 884 C C . ALA A 1 115 ? -7.338 -7.851 10.762 1.00 51.25 115 ALA A C 1
ATOM 886 O O . ALA A 1 115 ? -6.560 -8.443 10.015 1.00 51.25 115 ALA A O 1
ATOM 887 N N . VAL A 1 116 ? -7.250 -6.528 10.960 1.00 52.16 116 VAL A N 1
ATOM 888 C CA . VAL A 1 116 ? -6.057 -5.754 10.569 1.00 52.16 116 VAL A CA 1
ATOM 889 C C . VAL A 1 116 ? -4.860 -6.348 11.312 1.00 52.16 116 VAL A C 1
ATOM 891 O O . VAL A 1 116 ? -4.938 -6.571 12.520 1.00 52.16 116 VAL A O 1
ATOM 894 N N . ASP A 1 117 ? -3.768 -6.632 10.601 1.00 60.78 117 ASP A N 1
ATOM 895 C CA . ASP A 1 117 ? -2.545 -7.153 11.215 1.00 60.78 117 ASP A CA 1
ATOM 896 C C . ASP A 1 117 ? -1.883 -6.066 12.069 1.00 60.78 117 ASP A C 1
ATOM 898 O O . ASP A 1 117 ? -1.168 -5.193 11.581 1.00 60.78 117 ASP A O 1
ATOM 902 N N . PHE A 1 118 ? -2.178 -6.100 13.368 1.00 63.44 118 PHE A N 1
ATOM 903 C CA . PHE A 1 118 ? -1.579 -5.235 14.385 1.00 63.44 118 PHE A CA 1
ATOM 904 C C . PHE A 1 118 ? -0.293 -5.835 14.978 1.00 63.44 118 PHE A C 1
ATOM 906 O O . PHE A 1 118 ? 0.254 -5.294 15.941 1.00 63.44 118 PHE A O 1
ATOM 913 N N . THR A 1 119 ? 0.169 -6.973 14.448 1.00 50.34 119 THR A N 1
ATOM 914 C CA . THR A 1 119 ? 1.328 -7.726 14.946 1.00 50.34 119 THR A CA 1
ATOM 915 C C . THR A 1 119 ? 2.535 -7.663 14.013 1.00 50.34 119 THR A C 1
ATOM 917 O O . THR A 1 119 ? 3.655 -8.001 14.428 1.00 50.34 119 THR A O 1
ATOM 920 N N . ASP A 1 120 ? 2.334 -7.177 12.789 1.00 50.47 120 ASP A N 1
ATOM 921 C CA . ASP A 1 120 ? 3.393 -6.948 11.818 1.00 50.47 120 ASP A CA 1
ATOM 922 C C . ASP A 1 120 ? 4.162 -5.657 12.130 1.00 50.47 120 ASP A C 1
ATOM 924 O O . ASP A 1 120 ? 3.897 -4.564 11.629 1.00 50.47 120 ASP A O 1
ATOM 928 N N . ARG A 1 121 ? 5.184 -5.800 12.978 1.00 45.50 121 ARG A N 1
ATOM 929 C CA . ARG A 1 121 ? 6.398 -5.013 12.782 1.00 45.50 121 ARG A CA 1
ATOM 930 C C . ARG A 1 121 ? 7.097 -5.626 11.585 1.00 45.50 121 ARG A C 1
ATOM 932 O O . ARG A 1 121 ? 7.630 -6.725 11.738 1.00 45.50 121 ARG A O 1
ATOM 939 N N . GLY A 1 122 ? 7.196 -4.887 10.480 1.00 39.91 122 GLY A N 1
ATOM 940 C CA . GLY A 1 122 ? 8.204 -5.163 9.461 1.00 39.91 122 GLY A CA 1
ATOM 941 C C . GLY A 1 122 ? 9.527 -5.463 10.168 1.00 39.91 122 GLY A C 1
ATOM 942 O O . GLY A 1 122 ? 10.090 -4.601 10.846 1.00 39.91 122 GLY A O 1
ATOM 943 N N . GLN A 1 123 ? 9.940 -6.730 10.137 1.00 32.16 123 GLN A N 1
ATOM 944 C CA . GLN A 1 123 ? 11.070 -7.209 10.916 1.00 32.16 123 GLN A CA 1
ATOM 945 C C . GLN A 1 123 ? 12.328 -6.466 10.466 1.00 32.16 123 GLN A C 1
ATOM 947 O O . GLN A 1 123 ? 12.841 -6.696 9.374 1.00 32.16 123 GLN A O 1
ATOM 952 N N . SER A 1 124 ? 12.881 -5.621 11.335 1.00 31.31 124 SER A N 1
ATOM 953 C CA . SER A 1 124 ? 14.312 -5.345 11.323 1.00 31.31 124 SER A CA 1
ATOM 954 C C . SER A 1 124 ? 15.017 -6.645 11.718 1.00 31.31 124 SER A C 1
ATOM 956 O O . SER A 1 124 ? 15.135 -6.970 12.902 1.00 31.31 124 SER A O 1
ATOM 958 N N . ILE A 1 125 ? 15.411 -7.424 10.711 1.00 32.38 125 ILE A N 1
ATOM 959 C CA . ILE A 1 125 ? 16.274 -8.593 10.859 1.00 32.38 125 ILE A CA 1
ATOM 960 C C . ILE A 1 125 ? 17.669 -8.080 11.237 1.00 32.38 125 ILE A C 1
ATOM 962 O O . ILE A 1 125 ? 18.525 -7.860 10.388 1.00 32.38 125 ILE A O 1
ATOM 966 N N . GLU A 1 126 ? 17.912 -7.899 12.532 1.00 31.14 126 GLU A N 1
ATOM 967 C CA . GLU A 1 126 ? 19.236 -8.157 13.096 1.00 31.14 126 GLU A CA 1
ATOM 968 C C . GLU A 1 126 ? 19.299 -9.648 13.433 1.00 31.14 126 GLU A C 1
ATOM 970 O O . GLU A 1 126 ? 19.094 -10.089 14.560 1.00 31.14 126 GLU A O 1
ATOM 975 N N . SER A 1 127 ? 19.525 -10.451 12.402 1.00 30.14 127 SER A N 1
ATOM 976 C CA . SER A 1 127 ? 19.947 -11.837 12.527 1.00 30.14 127 SER A CA 1
ATOM 977 C C . SER A 1 127 ? 20.782 -12.153 11.302 1.00 30.14 127 SER A C 1
ATOM 979 O O . SER A 1 127 ? 20.265 -12.205 10.194 1.00 30.14 127 SER A O 1
ATOM 981 N N . SER A 1 128 ? 22.081 -12.271 11.567 1.00 31.73 128 SER A N 1
ATOM 982 C CA . SER A 1 128 ? 23.135 -12.960 10.824 1.00 31.73 128 SER A CA 1
ATOM 983 C C . SER A 1 128 ? 22.763 -13.552 9.457 1.00 31.73 128 SER A C 1
ATOM 985 O O . SER A 1 128 ? 21.826 -14.335 9.356 1.00 31.73 128 SER A O 1
ATOM 987 N N . GLY A 1 129 ? 23.581 -13.174 8.467 1.00 30.89 129 GLY A N 1
ATOM 988 C CA . GLY A 1 129 ? 23.778 -13.731 7.124 1.00 30.89 129 GLY A CA 1
ATOM 989 C C . GLY A 1 129 ? 22.943 -14.938 6.689 1.00 30.89 129 GLY A C 1
ATOM 990 O O . GLY A 1 129 ? 22.871 -15.943 7.382 1.00 30.89 129 GLY A O 1
ATOM 991 N N . ASP A 1 130 ? 22.445 -14.842 5.456 1.00 31.78 130 ASP A N 1
ATOM 992 C CA . ASP A 1 130 ? 21.760 -15.888 4.686 1.00 31.78 130 ASP A CA 1
ATOM 993 C C . ASP A 1 130 ? 20.302 -16.182 5.054 1.00 31.78 130 ASP A C 1
ATOM 995 O O . ASP A 1 130 ? 20.015 -17.260 5.547 1.00 31.78 130 ASP A O 1
ATOM 999 N N . VAL A 1 131 ? 19.359 -15.301 4.676 1.00 32.25 131 VAL A N 1
ATOM 1000 C CA . VAL A 1 131 ? 18.113 -15.716 3.981 1.00 32.25 131 VAL A CA 1
ATOM 1001 C C . VAL A 1 131 ? 17.551 -14.537 3.166 1.00 32.25 131 VAL A C 1
ATOM 1003 O O . VAL A 1 131 ? 16.728 -13.755 3.637 1.00 32.25 131 VAL A O 1
ATOM 1006 N N . GLY A 1 132 ? 17.951 -14.415 1.901 1.00 34.50 132 GLY A N 1
ATOM 1007 C CA . GLY A 1 132 ? 17.141 -13.697 0.915 1.00 34.50 132 GLY A CA 1
ATOM 1008 C C . GLY A 1 132 ? 15.966 -14.578 0.472 1.00 34.50 132 GLY A C 1
ATOM 1009 O O . GLY A 1 132 ? 16.139 -15.784 0.315 1.00 34.50 132 GLY A O 1
ATOM 1010 N N . ARG A 1 133 ? 14.799 -13.969 0.217 1.00 34.84 133 ARG A N 1
ATOM 1011 C CA . ARG A 1 133 ? 13.650 -14.484 -0.575 1.00 34.84 133 ARG A CA 1
ATOM 1012 C C . ARG A 1 133 ? 12.453 -15.219 0.058 1.00 34.84 133 ARG A C 1
ATOM 1014 O O . ARG A 1 133 ? 11.500 -15.418 -0.687 1.00 34.84 133 ARG A O 1
ATOM 1021 N N . LEU A 1 134 ? 12.391 -15.584 1.344 1.00 33.50 134 LEU A N 1
ATOM 1022 C CA . LEU A 1 134 ? 11.334 -16.529 1.794 1.00 33.50 134 LEU A CA 1
ATOM 1023 C C . LEU A 1 134 ? 10.169 -15.998 2.658 1.00 33.50 134 LEU A C 1
ATOM 1025 O O . LEU A 1 134 ? 9.247 -16.763 2.920 1.00 33.50 134 LEU A O 1
ATOM 1029 N N . GLY A 1 135 ? 10.141 -14.727 3.072 1.00 36.16 135 GLY A N 1
ATOM 1030 C CA . GLY A 1 135 ? 9.106 -14.249 4.014 1.00 36.16 135 GLY A CA 1
ATOM 1031 C C . GLY A 1 135 ? 7.922 -13.482 3.412 1.00 36.16 135 GLY A C 1
ATOM 1032 O O . GLY A 1 135 ? 6.791 -13.637 3.860 1.00 36.16 135 GLY A O 1
ATOM 1033 N N . VAL A 1 136 ? 8.159 -12.638 2.404 1.00 42.31 136 VAL A N 1
ATOM 1034 C CA . VAL A 1 136 ? 7.189 -11.587 2.019 1.00 42.31 136 VAL A CA 1
ATOM 1035 C C . VAL A 1 136 ? 6.184 -12.049 0.954 1.00 42.31 136 VAL A C 1
ATOM 1037 O O . VAL A 1 136 ? 5.095 -11.497 0.825 1.00 42.31 136 VAL A O 1
ATOM 1040 N N . THR A 1 137 ? 6.484 -13.127 0.233 1.00 36.75 137 THR A N 1
ATOM 1041 C CA . THR A 1 137 ? 5.617 -13.681 -0.816 1.00 36.75 137 THR A CA 1
ATOM 1042 C C . THR A 1 137 ? 4.415 -14.470 -0.278 1.00 36.75 137 THR A C 1
ATOM 1044 O O . THR A 1 137 ? 3.547 -14.835 -1.057 1.00 36.75 137 THR A O 1
ATOM 1047 N N . GLN A 1 138 ? 4.271 -14.736 1.025 1.00 39.09 138 GLN A N 1
ATOM 1048 C CA . GLN A 1 138 ? 3.132 -15.543 1.512 1.00 39.09 138 GLN A CA 1
ATOM 1049 C C . GLN A 1 138 ? 1.816 -14.777 1.728 1.00 39.09 138 GLN A C 1
ATOM 1051 O O . GLN A 1 138 ? 0.791 -15.415 1.952 1.00 39.09 138 GLN A O 1
ATOM 1056 N N . ILE A 1 139 ? 1.800 -13.442 1.628 1.00 48.59 139 ILE A N 1
ATOM 1057 C CA . ILE A 1 139 ? 0.607 -12.641 1.974 1.00 48.59 139 ILE A CA 1
ATOM 1058 C C . ILE A 1 139 ? -0.316 -12.386 0.766 1.00 48.59 139 ILE A C 1
ATOM 1060 O O . ILE A 1 139 ? -1.454 -11.951 0.933 1.00 48.59 139 ILE A O 1
ATOM 1064 N N . LEU A 1 140 ? 0.123 -12.679 -0.461 1.00 47.03 140 LEU A N 1
ATOM 1065 C CA . LEU A 1 140 ? -0.697 -12.500 -1.663 1.00 47.03 140 LEU A CA 1
ATOM 1066 C C . LEU A 1 140 ? -1.051 -13.854 -2.282 1.00 47.03 140 LEU A C 1
ATOM 1068 O O . LEU A 1 140 ? -0.208 -14.755 -2.279 1.00 47.03 140 LEU A O 1
ATOM 1072 N N . PRO A 1 141 ? -2.287 -14.028 -2.792 1.00 48.06 141 PRO A N 1
ATOM 1073 C CA . PRO A 1 141 ? -2.700 -15.289 -3.390 1.00 48.06 141 PRO A CA 1
ATOM 1074 C C . PRO A 1 141 ? -1.703 -15.690 -4.481 1.00 48.06 141 PRO A C 1
ATOM 1076 O O . PRO A 1 141 ? -1.319 -14.861 -5.303 1.00 48.06 141 PRO A O 1
ATOM 1079 N N . LYS A 1 142 ? -1.279 -16.962 -4.487 1.00 50.06 142 LYS A N 1
ATOM 1080 C CA . LYS A 1 142 ? -0.300 -17.505 -5.451 1.00 50.06 142 LYS A CA 1
ATOM 1081 C C . LYS A 1 142 ? -0.650 -17.185 -6.911 1.00 50.06 142 LYS A C 1
ATOM 1083 O O . LYS A 1 142 ? 0.249 -17.009 -7.720 1.00 50.06 142 LYS A O 1
ATOM 1088 N N . SER A 1 143 ? -1.935 -17.008 -7.218 1.00 45.59 143 SER A N 1
ATOM 1089 C CA . SER A 1 143 ? -2.429 -16.583 -8.532 1.00 45.59 143 SER A CA 1
ATOM 1090 C C . SER A 1 143 ? -1.910 -15.214 -8.998 1.00 45.59 143 SER A C 1
ATOM 1092 O O . SER A 1 143 ? -1.895 -14.960 -10.194 1.00 45.59 143 SER A O 1
ATOM 1094 N N . LEU A 1 144 ? -1.479 -14.332 -8.088 1.00 48.84 144 LEU A N 1
ATOM 1095 C CA . LEU A 1 144 ? -0.799 -13.075 -8.429 1.00 48.84 144 LEU A CA 1
ATOM 1096 C C . LEU A 1 144 ? 0.706 -13.261 -8.694 1.00 48.84 144 LEU A C 1
ATOM 1098 O O . LEU A 1 144 ? 1.321 -12.403 -9.313 1.00 48.84 144 LEU A O 1
ATOM 1102 N N . GLN A 1 145 ? 1.319 -14.349 -8.220 1.00 48.12 145 GLN A N 1
ATOM 1103 C CA . GLN A 1 145 ? 2.744 -14.645 -8.446 1.00 48.12 145 GLN A CA 1
ATOM 1104 C C . GLN A 1 145 ? 2.991 -15.378 -9.766 1.00 48.12 145 GLN A C 1
ATOM 1106 O O . GLN A 1 145 ? 4.098 -15.332 -10.285 1.00 48.12 145 GLN A O 1
ATOM 1111 N N . GLU A 1 146 ? 1.964 -16.022 -10.318 1.00 47.28 146 GLU A N 1
ATOM 1112 C CA . GLU A 1 146 ? 2.017 -16.777 -11.577 1.00 47.28 146 GLU A CA 1
ATOM 1113 C C . GLU A 1 146 ? 1.656 -15.920 -12.808 1.00 47.28 146 GLU A C 1
ATOM 1115 O O . GLU A 1 146 ? 1.280 -16.447 -13.851 1.00 47.28 146 GLU A O 1
ATOM 1120 N N . ILE A 1 147 ? 1.758 -14.588 -12.710 1.00 50.19 147 ILE A N 1
ATOM 1121 C CA . ILE A 1 147 ? 1.549 -13.686 -13.849 1.00 50.19 147 ILE A CA 1
ATOM 1122 C C . ILE A 1 147 ? 2.839 -13.637 -14.685 1.00 50.19 147 ILE A C 1
ATOM 1124 O O . ILE A 1 147 ? 3.591 -12.662 -14.625 1.00 50.19 147 ILE A O 1
ATOM 1128 N N . ASP A 1 148 ? 3.095 -14.686 -15.469 1.00 40.28 148 ASP A N 1
ATOM 1129 C CA . ASP A 1 148 ? 4.109 -14.648 -16.524 1.00 40.28 148 ASP A CA 1
ATOM 1130 C C . ASP A 1 148 ? 3.646 -15.288 -17.844 1.00 40.28 148 ASP A C 1
ATOM 1132 O O . ASP A 1 148 ? 2.830 -16.207 -17.872 1.00 40.28 148 ASP A O 1
ATOM 1136 N N . GLU A 1 149 ? 4.254 -14.758 -18.908 1.00 45.06 149 GLU A N 1
ATOM 1137 C CA . GLU A 1 149 ? 4.290 -15.145 -20.322 1.00 45.06 149 GLU A CA 1
ATOM 1138 C C . GLU A 1 149 ? 3.343 -14.433 -21.323 1.00 45.06 149 GLU A C 1
ATOM 1140 O O . GLU A 1 149 ? 2.117 -14.498 -21.284 1.00 45.06 149 GLU A O 1
ATOM 1145 N N . HIS A 1 150 ? 4.010 -13.790 -22.299 1.00 44.03 150 HIS A N 1
ATOM 1146 C CA . HIS A 1 150 ? 3.540 -13.157 -23.541 1.00 44.03 150 HIS A CA 1
ATOM 1147 C C . HIS A 1 150 ? 2.791 -11.810 -23.470 1.00 44.03 150 HIS A C 1
ATOM 1149 O O . HIS A 1 150 ? 1.598 -11.702 -23.751 1.00 44.03 150 HIS A O 1
ATOM 1155 N N . TYR A 1 151 ? 3.558 -10.725 -23.298 1.00 51.66 151 TYR A N 1
ATOM 1156 C CA . TYR A 1 151 ? 3.144 -9.380 -23.723 1.00 51.66 151 TYR A CA 1
ATOM 1157 C C . TYR A 1 151 ? 3.024 -9.317 -25.250 1.00 51.66 151 TYR A C 1
ATOM 1159 O O . TYR A 1 151 ? 4.006 -9.125 -25.964 1.00 51.66 151 TYR A O 1
ATOM 1167 N N . THR A 1 152 ? 1.810 -9.510 -25.753 1.00 53.94 152 THR A N 1
ATOM 1168 C CA . THR A 1 152 ? 1.465 -9.323 -27.173 1.00 53.94 152 THR A CA 1
ATOM 1169 C C . THR A 1 152 ? 0.576 -8.100 -27.408 1.00 53.94 152 THR A C 1
ATOM 1171 O O . THR A 1 152 ? 0.352 -7.721 -28.558 1.00 53.94 152 THR A O 1
ATOM 1174 N N . ASP A 1 153 ? 0.137 -7.429 -26.339 1.00 64.62 153 ASP A N 1
ATOM 1175 C CA . ASP A 1 153 ? -0.656 -6.207 -26.432 1.00 64.62 153 ASP A CA 1
ATOM 1176 C C . ASP A 1 153 ? 0.220 -5.024 -26.868 1.00 64.62 153 ASP A C 1
ATOM 1178 O O . ASP A 1 153 ? 1.298 -4.765 -26.329 1.00 64.62 153 ASP A O 1
ATOM 1182 N N . SER A 1 154 ? -0.261 -4.266 -27.854 1.00 82.19 154 SER A N 1
ATOM 1183 C CA . SER A 1 154 ? 0.357 -2.988 -28.215 1.00 82.19 154 SER A CA 1
ATOM 1184 C C . SER A 1 154 ? 0.257 -1.986 -27.055 1.00 82.19 154 SER A C 1
ATOM 1186 O O . SER A 1 154 ? -0.711 -2.015 -26.294 1.00 82.19 154 SER A O 1
ATOM 1188 N N . LYS A 1 155 ? 1.202 -1.034 -26.967 1.00 85.50 155 LYS A N 1
ATOM 1189 C CA . LYS A 1 155 ? 1.150 0.101 -26.016 1.00 85.50 155 LYS A CA 1
ATOM 1190 C C . LYS A 1 155 ? -0.244 0.730 -25.943 1.00 85.50 155 LYS A C 1
ATOM 1192 O O . LYS A 1 155 ? -0.733 1.031 -24.859 1.00 85.50 155 LYS A O 1
ATOM 1197 N N . GLN A 1 156 ? -0.861 0.935 -27.108 1.00 86.38 156 GLN A N 1
ATOM 1198 C CA . GLN A 1 156 ? -2.166 1.572 -27.212 1.00 86.38 156 GLN A CA 1
ATOM 1199 C C . GLN A 1 156 ? -3.263 0.719 -26.570 1.00 86.38 156 GLN A C 1
ATOM 1201 O O . GLN A 1 156 ? -4.026 1.240 -25.769 1.00 86.38 156 GLN A O 1
ATOM 1206 N N . ALA A 1 157 ? -3.286 -0.590 -26.833 1.00 88.81 157 ALA A N 1
ATOM 1207 C CA . ALA A 1 157 ? -4.269 -1.494 -26.233 1.00 88.81 157 ALA A CA 1
ATOM 1208 C C . ALA A 1 157 ? -4.170 -1.523 -24.698 1.00 88.81 157 ALA A C 1
ATOM 1210 O O . ALA A 1 157 ? -5.187 -1.529 -24.006 1.00 88.81 157 ALA A O 1
ATOM 1211 N N . LEU A 1 158 ? -2.948 -1.492 -24.158 1.00 90.00 158 LEU A N 1
ATOM 1212 C CA . LEU A 1 158 ? -2.732 -1.444 -22.714 1.00 90.00 158 LEU A CA 1
ATOM 1213 C C . LEU A 1 158 ? -3.194 -0.112 -22.105 1.00 90.00 158 LEU A C 1
ATOM 1215 O O . LEU A 1 158 ? -3.876 -0.112 -21.082 1.00 90.00 158 LEU A O 1
ATOM 1219 N N . LEU A 1 159 ? -2.869 1.011 -22.753 1.00 90.38 159 LEU A N 1
ATOM 1220 C CA . LEU A 1 159 ? -3.335 2.338 -22.345 1.00 90.38 159 LEU A CA 1
ATOM 1221 C C . LEU A 1 159 ? -4.868 2.436 -22.388 1.00 90.38 159 LEU A C 1
ATOM 1223 O O . LEU A 1 159 ? -5.471 2.973 -21.462 1.00 90.38 159 LEU A O 1
ATOM 1227 N N . ASP A 1 160 ? -5.504 1.887 -23.423 1.00 92.50 160 ASP A N 1
ATOM 1228 C CA . ASP A 1 160 ? -6.961 1.893 -23.571 1.00 92.50 160 ASP A CA 1
ATOM 1229 C C . ASP A 1 160 ? -7.635 1.088 -22.452 1.00 92.50 160 ASP A C 1
ATOM 1231 O O . ASP A 1 160 ? -8.591 1.566 -21.835 1.00 92.50 160 ASP A O 1
ATOM 1235 N N . ARG A 1 161 ? -7.105 -0.099 -22.123 1.00 95.62 161 ARG A N 1
ATOM 1236 C CA . ARG A 1 161 ? -7.568 -0.908 -20.979 1.00 95.62 161 ARG A CA 1
ATOM 1237 C C . ARG A 1 161 ? -7.380 -0.174 -19.654 1.00 95.62 161 ARG A C 1
ATOM 1239 O O . ARG A 1 161 ? -8.287 -0.168 -18.826 1.00 95.62 161 ARG A O 1
ATOM 1246 N N . TYR A 1 162 ? -6.227 0.461 -19.465 1.00 94.75 162 TYR A N 1
ATOM 1247 C CA . TYR A 1 162 ? -5.904 1.206 -18.252 1.00 94.75 162 TYR A CA 1
ATOM 1248 C C . TYR A 1 162 ? -6.826 2.416 -18.046 1.00 94.75 162 TYR A C 1
ATOM 1250 O O . TYR A 1 162 ? -7.357 2.609 -16.953 1.00 94.75 162 TYR A O 1
ATOM 1258 N N . ASN A 1 163 ? -7.085 3.189 -19.103 1.00 94.19 163 ASN A N 1
ATOM 1259 C CA . ASN A 1 163 ? -8.014 4.319 -19.061 1.00 94.19 163 ASN A CA 1
ATOM 1260 C C . ASN A 1 163 ? -9.463 3.865 -18.859 1.00 94.19 163 ASN A C 1
ATOM 1262 O O . ASN A 1 163 ? -10.180 4.464 -18.063 1.00 94.19 163 ASN A O 1
ATOM 1266 N N . SER A 1 164 ? -9.874 2.775 -19.514 1.00 96.81 164 SER A N 1
ATOM 1267 C CA . SER A 1 164 ? -11.212 2.203 -19.315 1.00 96.81 164 SER A CA 1
ATOM 1268 C C . SER A 1 164 ? -11.414 1.793 -17.855 1.00 96.81 164 SER A C 1
ATOM 1270 O O . SER A 1 164 ? -12.422 2.141 -17.246 1.00 96.81 164 SER A O 1
ATOM 1272 N N . LEU A 1 165 ? -10.414 1.140 -17.250 1.00 97.44 165 LEU A N 1
ATOM 1273 C CA . LEU A 1 165 ? -10.455 0.780 -15.835 1.00 97.44 165 LEU A CA 1
ATOM 1274 C C . LEU A 1 165 ? -10.515 2.011 -14.919 1.00 97.44 165 LEU A C 1
ATOM 1276 O O . LEU A 1 165 ? -11.246 2.004 -13.929 1.00 97.44 165 LEU A O 1
ATOM 1280 N N . HIS A 1 166 ? -9.764 3.070 -15.232 1.00 96.50 166 HIS A N 1
ATOM 1281 C CA . HIS A 1 166 ? -9.831 4.320 -14.478 1.00 96.50 166 HIS A CA 1
ATOM 1282 C C . HIS A 1 166 ? -11.255 4.892 -14.466 1.00 96.50 166 HIS A C 1
ATOM 1284 O O . HIS A 1 166 ? -11.777 5.209 -13.392 1.00 96.50 166 HIS A O 1
ATOM 1290 N N . ASP A 1 167 ? -11.894 4.981 -15.633 1.00 96.31 167 ASP A N 1
ATOM 1291 C CA . ASP A 1 167 ? -13.252 5.507 -15.769 1.00 96.31 167 ASP A CA 1
ATOM 1292 C C . ASP A 1 167 ? -14.274 4.623 -15.042 1.00 96.31 167 ASP A C 1
ATOM 1294 O O . ASP A 1 167 ? -15.134 5.132 -14.317 1.00 96.31 167 ASP A O 1
ATOM 1298 N N . GLU A 1 168 ? -14.138 3.299 -15.142 1.00 97.56 168 GLU A N 1
ATOM 1299 C CA . GLU A 1 168 ? -14.984 2.351 -14.418 1.00 97.56 168 GLU A CA 1
ATOM 1300 C C . GLU A 1 168 ? -14.849 2.482 -12.898 1.00 97.56 168 GLU A C 1
ATOM 1302 O O . GLU A 1 168 ? -15.855 2.576 -12.193 1.00 97.56 168 GLU A O 1
ATOM 1307 N N . LEU A 1 169 ? -13.624 2.504 -12.363 1.00 96.69 169 LEU A N 1
ATOM 1308 C CA . LEU A 1 169 ? -13.401 2.627 -10.919 1.00 96.69 169 LEU A CA 1
ATOM 1309 C C . LEU A 1 169 ? -13.864 3.983 -10.394 1.00 96.69 169 LEU A C 1
ATOM 1311 O O . LEU A 1 169 ? -14.435 4.059 -9.302 1.00 96.69 169 LEU A O 1
ATOM 1315 N N . ARG A 1 170 ? -13.684 5.046 -11.183 1.00 96.19 170 ARG A N 1
ATOM 1316 C CA . ARG A 1 170 ? -14.235 6.365 -10.879 1.00 96.19 170 ARG A CA 1
ATOM 1317 C C . ARG A 1 170 ? -15.761 6.325 -10.827 1.00 96.19 170 ARG A C 1
ATOM 1319 O O . ARG A 1 170 ? -16.332 6.837 -9.865 1.00 96.19 170 ARG A O 1
ATOM 1326 N N . GLN A 1 171 ? -16.419 5.705 -11.804 1.00 96.88 171 GLN A N 1
ATOM 1327 C CA . GLN A 1 171 ? -17.876 5.585 -11.810 1.00 96.88 171 GLN A CA 1
ATOM 1328 C C . GLN A 1 171 ? -18.372 4.760 -10.615 1.00 96.88 171 GLN A C 1
ATOM 1330 O O . GLN A 1 171 ? -19.274 5.200 -9.909 1.00 96.88 171 GLN A O 1
ATOM 1335 N N . ARG A 1 172 ? -17.711 3.641 -10.282 1.00 97.25 172 ARG A N 1
ATOM 1336 C CA . ARG A 1 172 ? -18.024 2.848 -9.076 1.00 97.25 172 ARG A CA 1
ATOM 1337 C C . ARG A 1 172 ? -17.873 3.659 -7.790 1.00 97.25 172 ARG A C 1
ATOM 1339 O O . ARG A 1 172 ? -18.674 3.492 -6.873 1.00 97.25 172 ARG A O 1
ATOM 1346 N N . ALA A 1 173 ? -16.863 4.526 -7.702 1.00 95.44 173 ALA A N 1
ATOM 1347 C CA . ALA A 1 173 ? -16.673 5.411 -6.555 1.00 95.44 173 ALA A CA 1
ATOM 1348 C C . ALA A 1 173 ? -17.770 6.485 -6.451 1.00 95.44 173 ALA A C 1
ATOM 1350 O O . ALA A 1 173 ? -18.163 6.839 -5.342 1.00 95.44 173 ALA A O 1
ATOM 1351 N N . ILE A 1 174 ? -18.284 6.975 -7.584 1.00 95.25 174 ILE A N 1
ATOM 1352 C CA . ILE A 1 174 ? -19.419 7.910 -7.636 1.00 95.25 174 ILE A CA 1
ATOM 1353 C C . ILE A 1 174 ? -20.714 7.206 -7.215 1.00 95.25 174 ILE A C 1
ATOM 1355 O O . ILE A 1 174 ? -21.422 7.697 -6.337 1.00 95.25 174 ILE A O 1
ATOM 1359 N N . ASP A 1 175 ? -20.998 6.042 -7.801 1.00 96.38 175 ASP A N 1
ATOM 1360 C CA . ASP A 1 175 ? -22.222 5.275 -7.545 1.00 96.38 175 ASP A CA 1
ATOM 1361 C C . ASP A 1 175 ? -22.267 4.734 -6.112 1.00 96.38 175 ASP A C 1
ATOM 1363 O O . ASP A 1 175 ? -23.331 4.612 -5.501 1.00 96.38 175 ASP A O 1
ATOM 1367 N N . LYS A 1 176 ? -21.094 4.427 -5.553 1.00 96.00 176 LYS A N 1
ATOM 1368 C CA . LYS A 1 176 ? -20.921 3.965 -4.181 1.00 96.00 176 LYS A CA 1
ATOM 1369 C C . LYS A 1 176 ? -19.986 4.926 -3.438 1.00 96.00 176 LYS A C 1
ATOM 1371 O O . LYS A 1 176 ? -18.806 4.619 -3.283 1.00 96.00 176 LYS A O 1
ATOM 1376 N N . PRO A 1 177 ? -20.481 6.051 -2.894 1.00 91.75 177 PRO A N 1
ATOM 1377 C CA . PRO A 1 177 ? -19.635 7.091 -2.301 1.00 91.75 177 PRO A CA 1
ATOM 1378 C C . PRO A 1 177 ? -18.930 6.662 -1.010 1.00 91.75 177 PRO A C 1
ATOM 1380 O O . PRO A 1 177 ? -17.939 7.276 -0.628 1.00 91.75 177 PRO A O 1
ATOM 1383 N N . THR A 1 178 ? -19.344 5.569 -0.359 1.00 91.81 178 THR A N 1
ATOM 1384 C CA . THR A 1 178 ? -18.732 5.062 0.885 1.00 91.81 178 THR A CA 1
ATOM 1385 C C . THR A 1 178 ? -18.431 3.560 0.840 1.00 91.81 178 THR A C 1
ATOM 1387 O O . THR A 1 178 ? -18.980 2.810 0.030 1.00 91.81 178 THR A O 1
ATOM 1390 N N . GLY A 1 179 ? -17.552 3.108 1.737 1.00 91.50 179 GLY A N 1
ATOM 1391 C CA . GLY A 1 179 ? -17.189 1.700 1.900 1.00 91.50 179 GLY A CA 1
ATOM 1392 C C . GLY A 1 179 ? -16.140 1.196 0.906 1.00 91.50 179 GLY A C 1
ATOM 1393 O O . GLY A 1 179 ? -15.556 1.951 0.137 1.00 91.50 179 GLY A O 1
ATOM 1394 N N . VAL A 1 180 ? -15.896 -0.111 0.931 1.00 95.50 180 VAL A N 1
ATOM 1395 C CA . VAL A 1 180 ? -14.849 -0.747 0.119 1.00 95.50 180 VAL A CA 1
ATOM 1396 C C . VAL A 1 180 ? -15.354 -1.006 -1.307 1.00 95.50 180 VAL A C 1
ATOM 1398 O O . VAL A 1 180 ? -16.493 -1.463 -1.494 1.00 95.50 180 VAL A O 1
ATOM 1401 N N . LEU A 1 181 ? -14.536 -0.693 -2.318 1.00 97.12 181 LEU A N 1
ATOM 1402 C CA . LEU A 1 181 ? -14.796 -1.049 -3.720 1.00 97.12 181 LEU A CA 1
ATOM 1403 C C . LEU A 1 181 ? -14.137 -2.385 -4.069 1.00 97.12 181 LEU A C 1
ATOM 1405 O O . LEU A 1 181 ? -13.031 -2.646 -3.608 1.00 97.12 181 LEU A O 1
ATOM 1409 N N . PRO A 1 182 ? -14.772 -3.242 -4.879 1.00 97.00 182 PRO A N 1
ATOM 1410 C CA . PRO A 1 182 ? -14.093 -4.420 -5.398 1.00 97.00 182 PRO A CA 1
ATOM 1411 C C . PRO A 1 182 ? -13.017 -4.012 -6.414 1.00 97.00 182 PRO A C 1
ATOM 1413 O O . PRO A 1 182 ? -13.262 -3.145 -7.256 1.00 97.00 182 PRO A O 1
ATOM 1416 N N . LEU A 1 183 ? -11.859 -4.667 -6.336 1.00 96.94 183 LEU A N 1
ATOM 1417 C CA . LEU A 1 183 ? -10.814 -4.655 -7.355 1.00 96.94 183 LEU A CA 1
ATOM 1418 C C . LEU A 1 183 ? -10.423 -6.109 -7.640 1.00 96.94 183 LEU A C 1
ATOM 1420 O O . LEU A 1 183 ? -9.755 -6.761 -6.840 1.00 96.94 183 LEU A O 1
ATOM 1424 N N . SER A 1 184 ? -10.902 -6.660 -8.745 1.00 96.38 184 SER A N 1
ATOM 1425 C CA . SER A 1 184 ? -10.590 -8.029 -9.159 1.00 96.38 184 SER A CA 1
ATOM 1426 C C . SER A 1 184 ? -9.106 -8.197 -9.506 1.00 96.38 184 SER A C 1
ATOM 1428 O O . SER A 1 184 ? -8.379 -7.224 -9.716 1.00 96.38 184 SER A O 1
ATOM 1430 N N . LEU A 1 185 ? -8.644 -9.449 -9.580 1.00 93.44 185 LEU A N 1
ATOM 1431 C CA . LEU A 1 185 ? -7.265 -9.739 -9.982 1.00 93.44 185 LEU A CA 1
ATOM 1432 C C . LEU A 1 185 ? -6.983 -9.321 -11.435 1.00 93.44 185 LEU A C 1
ATOM 1434 O O . LEU A 1 185 ? -5.883 -8.858 -11.712 1.00 93.44 185 LEU A O 1
ATOM 1438 N N . ASP A 1 186 ? -7.970 -9.402 -12.332 1.00 95.44 186 ASP A N 1
ATOM 1439 C CA . ASP A 1 186 ? -7.823 -8.968 -13.729 1.00 95.44 186 ASP A CA 1
ATOM 1440 C C . ASP A 1 186 ? -7.660 -7.447 -13.841 1.00 95.44 186 ASP A C 1
ATOM 1442 O O . ASP A 1 186 ? -6.846 -6.950 -14.619 1.00 95.44 186 ASP A O 1
ATOM 1446 N N . GLU A 1 187 ? -8.390 -6.689 -13.025 1.00 96.44 187 GLU A N 1
ATOM 1447 C CA . GLU A 1 187 ? -8.250 -5.232 -12.949 1.00 96.44 187 GLU A CA 1
ATOM 1448 C C . GLU A 1 187 ? -6.918 -4.834 -12.319 1.00 96.44 187 GLU A C 1
ATOM 1450 O O . GLU A 1 187 ? -6.232 -3.935 -12.805 1.00 96.44 187 GLU A O 1
ATOM 1455 N N . MET A 1 188 ? -6.508 -5.548 -11.270 1.00 95.06 188 MET A N 1
ATOM 1456 C CA . MET A 1 188 ? -5.186 -5.383 -10.683 1.00 95.06 188 MET A CA 1
ATOM 1457 C C . MET A 1 188 ? -4.087 -5.656 -11.716 1.00 95.06 188 MET A C 1
ATOM 1459 O O . MET A 1 188 ? -3.122 -4.897 -11.793 1.00 95.06 188 MET A O 1
ATOM 1463 N N . LYS A 1 189 ? -4.271 -6.676 -12.565 1.00 93.56 189 LYS A N 1
ATOM 1464 C CA . LYS A 1 189 ? -3.356 -6.999 -13.659 1.00 93.56 189 LYS A CA 1
ATOM 1465 C C . LYS A 1 189 ? -3.231 -5.847 -14.660 1.00 93.56 189 LYS A C 1
ATOM 1467 O O . LYS A 1 189 ? -2.126 -5.534 -15.085 1.00 93.56 189 LYS A O 1
ATOM 1472 N N . VAL A 1 190 ? -4.334 -5.181 -15.013 1.00 94.75 190 VAL A N 1
ATOM 1473 C CA . VAL A 1 190 ? -4.304 -3.995 -15.896 1.00 94.75 190 VAL A CA 1
ATOM 1474 C C . VAL A 1 190 ? -3.432 -2.886 -15.300 1.00 94.75 190 VAL A C 1
ATOM 1476 O O . VAL A 1 190 ? -2.632 -2.284 -16.016 1.00 94.75 190 VAL A O 1
ATOM 1479 N N . ILE A 1 191 ? -3.553 -2.638 -13.991 1.00 94.69 191 ILE A N 1
ATOM 1480 C CA . ILE A 1 191 ? -2.735 -1.643 -13.286 1.00 94.69 191 ILE A CA 1
ATOM 1481 C C . ILE A 1 191 ? -1.262 -2.060 -13.308 1.00 94.69 191 ILE A C 1
ATOM 1483 O O . ILE A 1 191 ? -0.414 -1.275 -13.729 1.00 94.69 191 ILE A O 1
ATOM 1487 N N . THR A 1 192 ? -0.949 -3.294 -12.903 1.00 93.56 192 THR A N 1
ATOM 1488 C CA . THR A 1 192 ? 0.437 -3.783 -12.869 1.00 93.56 192 THR A CA 1
ATOM 1489 C C . THR A 1 192 ? 1.070 -3.807 -14.252 1.00 93.56 192 THR A C 1
ATOM 1491 O O . THR A 1 192 ? 2.237 -3.452 -14.384 1.00 93.56 192 THR A O 1
ATOM 1494 N N . ASP A 1 193 ? 0.313 -4.176 -15.287 1.00 91.62 193 ASP A N 1
ATOM 1495 C CA . ASP A 1 193 ? 0.835 -4.246 -16.647 1.00 91.62 193 ASP A CA 1
ATOM 1496 C C . ASP A 1 193 ? 1.211 -2.856 -17.169 1.00 91.62 193 ASP A C 1
ATOM 1498 O O . ASP A 1 193 ? 2.285 -2.668 -17.747 1.00 91.62 193 ASP A O 1
ATOM 1502 N N . TRP A 1 194 ? 0.357 -1.857 -16.923 1.00 92.06 194 TRP A N 1
ATOM 1503 C CA . TRP A 1 194 ? 0.644 -0.475 -17.299 1.00 92.06 194 TRP A CA 1
ATOM 1504 C C . TRP A 1 194 ? 1.870 0.082 -16.572 1.00 92.06 194 TRP A C 1
ATOM 1506 O O . TRP A 1 194 ? 2.734 0.687 -17.211 1.00 92.06 194 TRP A O 1
ATOM 1516 N N . ILE A 1 195 ? 1.986 -0.152 -15.260 1.00 91.56 195 ILE A N 1
ATOM 1517 C CA . ILE A 1 195 ? 3.163 0.271 -14.489 1.00 91.56 195 ILE A CA 1
ATOM 1518 C C . ILE A 1 195 ? 4.417 -0.418 -15.032 1.00 91.56 195 ILE A C 1
ATOM 1520 O O . ILE A 1 195 ? 5.389 0.269 -15.332 1.00 91.56 195 ILE A O 1
ATOM 1524 N N . ARG A 1 196 ? 4.390 -1.743 -15.241 1.00 90.56 196 ARG A N 1
ATOM 1525 C CA . ARG A 1 196 ? 5.529 -2.503 -15.781 1.00 90.56 196 ARG A CA 1
ATOM 1526 C C . ARG A 1 196 ? 5.979 -1.930 -17.123 1.00 90.56 196 ARG A C 1
ATO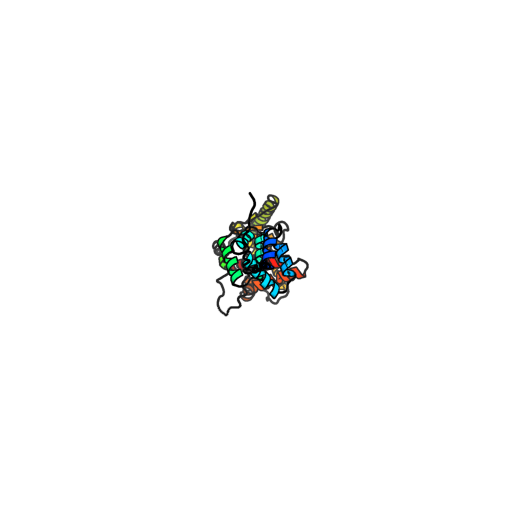M 1528 O O . ARG A 1 196 ? 7.172 -1.693 -17.315 1.00 90.56 196 ARG A O 1
ATOM 1535 N N . TYR A 1 197 ? 5.035 -1.655 -18.024 1.00 89.00 197 TYR A N 1
ATOM 1536 C CA . TYR A 1 197 ? 5.318 -1.016 -19.307 1.00 89.00 197 TYR A CA 1
ATOM 1537 C C . TYR A 1 197 ? 5.998 0.351 -19.122 1.00 89.00 197 TYR A C 1
ATOM 1539 O O . TYR A 1 197 ? 7.057 0.605 -19.693 1.00 89.00 197 TYR A O 1
ATOM 1547 N N . ARG A 1 198 ? 5.441 1.221 -18.270 1.00 87.31 198 ARG A N 1
ATOM 1548 C CA . ARG A 1 198 ? 5.999 2.554 -17.975 1.00 87.31 198 ARG A CA 1
ATOM 1549 C C . ARG A 1 198 ? 7.390 2.489 -17.352 1.00 87.31 198 ARG A C 1
ATOM 1551 O O . ARG A 1 198 ? 8.247 3.299 -17.699 1.00 87.31 198 ARG A O 1
ATOM 1558 N N . THR A 1 199 ? 7.622 1.520 -16.474 1.00 87.19 199 THR A N 1
ATOM 1559 C CA . THR A 1 199 ? 8.924 1.236 -15.870 1.00 87.19 199 THR A CA 1
ATOM 1560 C C . THR A 1 199 ? 9.946 0.813 -16.927 1.00 87.19 199 THR A C 1
ATOM 1562 O O . THR A 1 199 ? 11.081 1.269 -16.879 1.00 87.19 199 THR A O 1
ATOM 1565 N N . GLN A 1 200 ? 9.563 -0.005 -17.913 1.00 85.50 200 GLN A N 1
ATOM 1566 C CA . GLN A 1 200 ? 10.451 -0.398 -19.018 1.00 85.50 200 GLN A CA 1
ATOM 1567 C C . GLN A 1 200 ? 10.813 0.767 -19.951 1.00 85.50 200 GLN A C 1
ATOM 1569 O O . GLN A 1 200 ? 11.878 0.736 -20.563 1.00 85.50 200 GLN A O 1
ATOM 1574 N N . GLU A 1 201 ? 9.957 1.788 -20.056 1.00 82.94 201 GLU A N 1
ATOM 1575 C CA . GLU A 1 201 ? 10.269 3.015 -20.800 1.00 82.94 201 GLU A CA 1
ATOM 1576 C C . GLU A 1 201 ? 11.240 3.944 -20.052 1.00 82.94 201 GLU A C 1
ATOM 1578 O O . GLU A 1 201 ? 11.764 4.879 -20.662 1.00 82.94 201 GLU A O 1
ATOM 1583 N N . GLN A 1 202 ? 11.490 3.719 -18.755 1.00 80.12 202 GLN A N 1
ATOM 1584 C CA . GLN A 1 202 ? 12.436 4.543 -18.00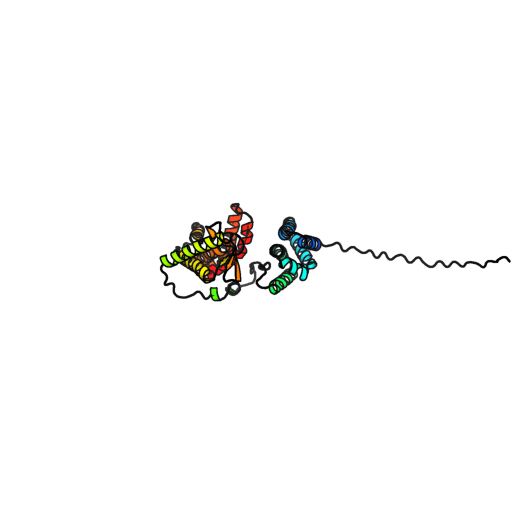8 1.00 80.12 202 GLN A CA 1
ATOM 1585 C C . GLN A 1 202 ? 13.873 4.216 -18.403 1.00 80.12 202 GLN A C 1
ATOM 1587 O O . GLN A 1 202 ? 14.270 3.062 -18.573 1.00 80.12 202 GLN A O 1
ATOM 1592 N N . TYR A 1 203 ? 14.682 5.265 -18.525 1.00 76.56 203 TYR A N 1
ATOM 1593 C CA . TYR A 1 203 ? 16.111 5.096 -18.714 1.00 76.56 203 TYR A CA 1
ATOM 1594 C C . TYR A 1 203 ? 16.758 4.685 -17.386 1.00 76.56 203 TYR A C 1
ATOM 1596 O O . TYR A 1 203 ? 16.433 5.212 -16.317 1.00 76.56 203 TYR A O 1
ATOM 1604 N N . ARG A 1 204 ? 17.713 3.755 -17.448 1.00 70.50 204 ARG A N 1
ATOM 1605 C CA . ARG A 1 204 ? 18.506 3.364 -16.280 1.00 70.50 204 ARG A CA 1
ATOM 1606 C C . ARG A 1 204 ? 19.545 4.439 -15.985 1.00 70.50 204 ARG A C 1
ATOM 1608 O O . ARG A 1 204 ? 20.608 4.470 -16.601 1.00 70.50 204 ARG A O 1
ATOM 1615 N N . TYR A 1 205 ? 19.212 5.335 -15.066 1.00 64.50 205 TYR A N 1
ATOM 1616 C CA . TYR A 1 205 ? 20.141 6.301 -14.490 1.00 64.50 205 TYR A CA 1
ATOM 1617 C C . TYR A 1 205 ? 20.985 5.667 -13.383 1.00 64.50 205 TYR A C 1
ATOM 1619 O O . TYR A 1 205 ? 20.625 4.633 -12.815 1.00 64.50 205 TYR A O 1
ATOM 1627 N N . ASP A 1 206 ? 22.107 6.314 -13.069 1.00 59.53 206 ASP A N 1
ATOM 1628 C CA . ASP A 1 206 ? 22.809 6.059 -11.816 1.00 59.53 206 ASP A CA 1
ATOM 1629 C C . ASP A 1 206 ? 21.864 6.417 -10.659 1.00 59.53 206 ASP A C 1
ATOM 1631 O O . ASP A 1 206 ? 21.256 7.485 -10.643 1.00 59.53 206 ASP A O 1
ATOM 1635 N N . VAL A 1 207 ? 21.715 5.516 -9.694 1.00 61.16 207 VAL A N 1
ATOM 1636 C CA . VAL A 1 207 ? 20.824 5.661 -8.529 1.00 61.16 207 VAL A CA 1
ATOM 1637 C C . VAL A 1 207 ? 21.222 6.828 -7.621 1.00 61.16 207 VAL A C 1
ATOM 1639 O O . VAL A 1 207 ? 20.448 7.241 -6.760 1.00 61.16 207 VAL A O 1
ATOM 1642 N N . LEU A 1 208 ? 22.432 7.360 -7.814 1.00 59.44 208 LEU A N 1
ATOM 1643 C CA . LEU A 1 208 ? 22.938 8.562 -7.158 1.00 59.44 208 LEU A CA 1
ATOM 1644 C C . LEU A 1 208 ? 22.511 9.863 -7.854 1.00 59.44 208 LEU A C 1
ATOM 1646 O O . LEU A 1 208 ? 22.777 10.944 -7.326 1.00 59.44 208 LEU A O 1
ATOM 1650 N N . ASP A 1 209 ? 21.863 9.786 -9.018 1.00 62.72 209 ASP A N 1
ATOM 1651 C CA . ASP A 1 209 ? 21.355 10.955 -9.726 1.00 62.72 209 ASP A CA 1
ATOM 1652 C C . ASP A 1 209 ? 20.187 11.581 -8.936 1.00 62.72 209 ASP A C 1
ATOM 1654 O O . ASP A 1 209 ? 19.190 10.905 -8.669 1.00 62.72 209 ASP A O 1
ATOM 1658 N N . PRO A 1 210 ? 20.244 12.875 -8.571 1.00 59.72 210 PRO A N 1
ATOM 1659 C CA . PRO A 1 210 ? 19.125 13.578 -7.943 1.00 59.72 210 PRO A CA 1
ATOM 1660 C C . PRO A 1 210 ? 17.806 13.476 -8.727 1.00 59.72 210 PRO A C 1
ATOM 1662 O O . PRO A 1 210 ? 16.731 13.558 -8.129 1.00 59.72 210 PRO A O 1
ATOM 1665 N N . MET A 1 211 ? 17.868 13.262 -10.046 1.00 61.84 211 MET A N 1
ATOM 1666 C CA . MET A 1 211 ? 16.703 13.040 -10.904 1.00 61.84 211 MET A CA 1
ATOM 1667 C C . MET A 1 211 ? 16.002 11.700 -10.654 1.00 61.84 211 MET A C 1
ATOM 1669 O O . MET A 1 211 ? 14.843 11.559 -11.039 1.00 61.84 211 MET A O 1
ATOM 1673 N N . PHE A 1 212 ? 16.644 10.748 -9.969 1.00 63.59 212 PHE A N 1
ATOM 1674 C CA . PHE A 1 212 ? 16.058 9.461 -9.588 1.00 63.59 212 PHE A CA 1
ATOM 1675 C C . PHE A 1 212 ? 14.739 9.628 -8.824 1.00 63.59 212 PHE A C 1
ATOM 1677 O O . PHE A 1 212 ? 13.781 8.901 -9.071 1.00 63.59 212 PHE A O 1
ATOM 1684 N N . ARG A 1 213 ? 14.634 10.638 -7.946 1.00 63.25 213 ARG A N 1
ATOM 1685 C CA . ARG A 1 213 ? 13.382 10.920 -7.219 1.00 63.25 213 ARG A CA 1
ATOM 1686 C C . ARG A 1 213 ? 12.226 11.304 -8.145 1.00 63.25 213 ARG A C 1
ATOM 1688 O O . ARG A 1 213 ? 11.101 10.889 -7.893 1.00 63.25 213 ARG A O 1
ATOM 1695 N N . ASN A 1 214 ? 12.505 12.032 -9.224 1.00 67.00 214 ASN A N 1
ATOM 1696 C CA . ASN A 1 214 ? 11.481 12.485 -10.170 1.00 67.00 214 ASN A CA 1
ATOM 1697 C C . ASN A 1 214 ? 10.977 11.342 -11.072 1.00 67.00 214 ASN A C 1
ATOM 1699 O O . ASN A 1 214 ? 9.955 11.485 -11.732 1.00 67.00 214 ASN A O 1
ATOM 1703 N N . GLN A 1 215 ? 11.672 10.198 -11.108 1.00 67.25 215 GLN A N 1
ATOM 1704 C CA . GLN A 1 215 ? 11.263 9.028 -11.895 1.00 67.25 215 GLN A CA 1
ATOM 1705 C C . GLN A 1 215 ? 10.060 8.305 -11.272 1.00 67.25 215 GLN A C 1
ATOM 1707 O O . GLN A 1 215 ? 9.284 7.681 -11.992 1.00 67.25 215 GLN A O 1
ATOM 1712 N N . PHE A 1 216 ? 9.866 8.415 -9.952 1.00 67.38 216 PHE A N 1
ATOM 1713 C CA . PHE A 1 216 ? 8.725 7.789 -9.279 1.00 67.38 216 PHE A CA 1
ATOM 1714 C C . PHE A 1 216 ? 7.391 8.424 -9.686 1.00 67.38 216 PHE A C 1
ATOM 1716 O O . PHE A 1 216 ? 6.421 7.695 -9.863 1.00 67.38 216 PHE A O 1
ATOM 1723 N N . GLU A 1 217 ? 7.368 9.734 -9.961 1.00 66.56 217 GLU A N 1
ATOM 1724 C CA . GLU A 1 217 ? 6.179 10.432 -10.484 1.00 66.56 217 GLU A CA 1
ATOM 1725 C C . GLU A 1 217 ? 5.743 9.876 -11.851 1.00 66.56 217 GLU A C 1
ATOM 1727 O O . GLU A 1 217 ? 4.563 9.853 -12.195 1.00 66.56 217 GLU A O 1
ATOM 1732 N N . VAL A 1 218 ? 6.690 9.374 -12.653 1.00 64.12 218 VAL A N 1
ATOM 1733 C CA . VAL A 1 218 ? 6.410 8.837 -13.995 1.00 64.12 218 VAL A CA 1
ATOM 1734 C C . VAL A 1 218 ? 5.669 7.498 -13.932 1.00 64.12 218 VAL A C 1
ATOM 1736 O O . VAL A 1 218 ? 5.015 7.111 -14.910 1.00 64.12 218 VAL A O 1
ATOM 1739 N N . ALA A 1 219 ? 5.757 6.806 -12.798 1.00 65.31 219 ALA A N 1
ATOM 1740 C CA . ALA A 1 219 ? 5.117 5.523 -12.561 1.00 65.31 219 ALA A CA 1
ATOM 1741 C C . ALA A 1 219 ? 3.864 5.635 -11.671 1.00 65.31 219 ALA A C 1
ATOM 1743 O O . ALA A 1 219 ? 3.252 4.612 -11.366 1.00 65.31 219 ALA A O 1
ATOM 1744 N N . ASP A 1 220 ? 3.438 6.854 -11.321 1.00 79.62 220 ASP A N 1
ATOM 1745 C CA . ASP A 1 220 ? 2.195 7.066 -10.587 1.00 79.62 220 ASP A CA 1
ATOM 1746 C C . ASP A 1 220 ? 0.980 6.528 -11.347 1.00 79.62 220 ASP A C 1
ATOM 1748 O O . ASP A 1 220 ? 0.796 6.697 -12.559 1.00 79.62 220 ASP A O 1
ATOM 1752 N N . THR A 1 221 ? 0.108 5.883 -10.586 1.00 84.38 221 THR A N 1
ATOM 1753 C CA . THR A 1 221 ? -1.151 5.335 -11.066 1.00 84.38 221 THR A CA 1
ATOM 1754 C C . THR A 1 221 ? -2.278 6.362 -10.962 1.00 84.38 221 THR A C 1
ATOM 1756 O O . THR A 1 221 ? -2.219 7.320 -10.185 1.00 84.38 221 THR A O 1
ATOM 1759 N N . PHE A 1 222 ? -3.387 6.134 -11.675 1.00 88.75 222 PHE A N 1
ATOM 1760 C CA . PHE A 1 222 ? -4.595 6.951 -11.511 1.00 88.75 222 PHE A CA 1
ATOM 1761 C C . PHE A 1 222 ? -5.167 6.854 -10.087 1.00 88.75 222 PHE A C 1
ATOM 1763 O O . PHE A 1 222 ? -5.928 7.729 -9.671 1.00 88.75 222 PHE A O 1
ATOM 1770 N N . LEU A 1 223 ? -4.801 5.808 -9.330 1.00 88.31 223 LEU A N 1
ATOM 1771 C CA . LEU A 1 223 ? -5.185 5.662 -7.931 1.00 88.31 223 LEU A CA 1
ATOM 1772 C C . LEU A 1 223 ? -4.541 6.741 -7.061 1.00 88.31 223 LEU A C 1
ATOM 1774 O O . LEU A 1 223 ? -5.143 7.116 -6.069 1.00 88.31 223 LEU A O 1
ATOM 1778 N N . HIS A 1 224 ? -3.370 7.271 -7.427 1.00 84.31 224 HIS A N 1
ATOM 1779 C CA . HIS A 1 224 ? -2.745 8.382 -6.709 1.00 84.31 224 HIS A CA 1
ATOM 1780 C C . HIS A 1 224 ? -3.245 9.752 -7.184 1.00 84.31 224 HIS A C 1
ATOM 1782 O O . HIS A 1 224 ? -3.521 10.622 -6.359 1.00 84.31 224 HIS A O 1
ATOM 1788 N N . GLY A 1 225 ? -3.421 9.932 -8.498 1.00 79.62 225 GLY A N 1
ATOM 1789 C CA . GLY A 1 225 ? -3.771 11.225 -9.106 1.00 79.62 225 GLY A CA 1
ATOM 1790 C C . GLY A 1 225 ? -5.235 11.669 -8.963 1.00 79.62 225 GLY A C 1
ATOM 1791 O O . GLY A 1 225 ? -5.570 12.796 -9.328 1.00 79.62 225 GLY A O 1
ATOM 1792 N N . SER A 1 226 ? -6.123 10.812 -8.454 1.00 84.38 226 SER A N 1
ATOM 1793 C CA . SER A 1 226 ? -7.552 11.106 -8.305 1.00 84.38 226 SER A CA 1
ATOM 1794 C C . SER A 1 226 ? -7.947 11.163 -6.829 1.00 84.38 226 SER A C 1
ATOM 1796 O O . SER A 1 226 ? -8.014 10.109 -6.199 1.00 84.38 226 SER A O 1
ATOM 1798 N N . PRO A 1 227 ? -8.329 12.332 -6.272 1.00 85.50 227 PRO A N 1
ATOM 1799 C CA . PRO A 1 227 ? -8.751 12.443 -4.870 1.00 85.50 227 PRO A CA 1
ATOM 1800 C C . PRO A 1 227 ? -9.883 11.482 -4.475 1.00 85.50 227 PRO A C 1
ATOM 1802 O O . PRO A 1 227 ? -9.989 11.088 -3.316 1.00 85.50 227 PRO A O 1
ATOM 1805 N N . LEU A 1 228 ? -10.719 11.087 -5.444 1.00 89.88 228 LEU A N 1
ATOM 1806 C CA . LEU A 1 228 ? -11.796 10.111 -5.257 1.00 89.88 228 LEU A CA 1
ATOM 1807 C C . LEU A 1 228 ? -11.288 8.678 -5.045 1.00 89.88 228 LEU A C 1
ATOM 1809 O O . LEU A 1 228 ? -12.000 7.873 -4.448 1.00 89.88 228 LEU A O 1
ATOM 1813 N N . LEU A 1 229 ? -10.098 8.350 -5.552 1.00 92.38 229 LEU A N 1
ATOM 1814 C CA . LEU A 1 229 ? -9.523 7.005 -5.541 1.00 92.38 229 LEU A CA 1
ATOM 1815 C C . LEU A 1 229 ? -8.347 6.879 -4.560 1.00 92.38 229 LEU A C 1
ATOM 1817 O O . LEU A 1 229 ? -8.193 5.818 -3.961 1.00 92.38 229 LEU A O 1
ATOM 1821 N N . THR A 1 230 ? -7.577 7.945 -4.312 1.00 90.56 230 THR A N 1
ATOM 1822 C CA . THR A 1 230 ? -6.375 7.901 -3.454 1.00 90.56 230 THR A CA 1
ATOM 1823 C C . THR A 1 230 ? -6.681 7.455 -2.034 1.00 90.56 230 THR A C 1
ATOM 1825 O O . THR A 1 230 ? -6.029 6.554 -1.514 1.00 90.56 230 THR A O 1
ATOM 1828 N N . ALA A 1 231 ? -7.711 8.035 -1.416 1.00 88.38 231 ALA A N 1
ATOM 1829 C CA . ALA A 1 231 ? -8.139 7.677 -0.064 1.00 88.38 231 ALA A CA 1
ATOM 1830 C C . ALA A 1 231 ? -9.167 6.531 -0.043 1.00 88.38 231 ALA A C 1
ATOM 1832 O O . ALA A 1 231 ? -9.758 6.239 0.997 1.00 88.38 231 ALA A O 1
ATOM 1833 N N . ARG A 1 232 ? -9.451 5.911 -1.196 1.00 94.12 232 ARG A N 1
ATOM 1834 C CA . ARG A 1 232 ? -10.487 4.889 -1.307 1.00 94.12 232 ARG A CA 1
ATOM 1835 C C . ARG A 1 232 ? -9.935 3.519 -0.949 1.00 94.12 232 ARG A C 1
ATOM 1837 O O . ARG A 1 232 ? -8.879 3.138 -1.436 1.00 94.12 232 ARG A O 1
ATOM 1844 N N . GLN A 1 233 ? -10.685 2.758 -0.157 1.00 95.38 233 GLN A N 1
ATOM 1845 C CA . GLN A 1 233 ? -10.369 1.361 0.128 1.00 95.38 233 GLN A CA 1
ATOM 1846 C C . GLN A 1 233 ? -10.862 0.442 -0.994 1.00 95.38 233 GLN A C 1
ATOM 1848 O O . GLN A 1 233 ? -12.027 0.508 -1.405 1.00 95.38 233 GLN A O 1
ATOM 1853 N N . PHE A 1 234 ? -9.989 -0.460 -1.430 1.00 96.19 234 PHE A N 1
ATOM 1854 C CA . PHE A 1 234 ? -10.253 -1.491 -2.423 1.00 96.19 234 PHE A CA 1
ATOM 1855 C C . PHE A 1 234 ? -10.073 -2.874 -1.809 1.00 96.19 234 PHE A C 1
ATOM 1857 O O . PHE A 1 234 ? -9.077 -3.118 -1.139 1.00 96.19 234 PHE A O 1
ATOM 1864 N N . ASN A 1 235 ? -11.015 -3.781 -2.061 1.00 96.06 235 ASN A N 1
ATOM 1865 C CA . ASN A 1 235 ? -10.867 -5.203 -1.786 1.00 96.06 235 ASN A CA 1
ATOM 1866 C C . ASN A 1 235 ? -10.241 -5.868 -3.015 1.00 96.06 235 ASN A C 1
ATOM 1868 O O . ASN A 1 235 ? -10.941 -6.150 -3.992 1.00 96.06 235 ASN A O 1
ATOM 1872 N N . VAL A 1 236 ? -8.932 -6.087 -2.955 1.00 93.75 236 VAL A N 1
ATOM 1873 C CA . VAL A 1 236 ? -8.118 -6.683 -4.011 1.00 93.75 236 VAL A CA 1
ATOM 1874 C C . VAL A 1 236 ? -8.276 -8.199 -3.994 1.00 93.75 236 VAL A C 1
ATOM 1876 O O . VAL A 1 236 ? -7.988 -8.854 -2.990 1.00 93.75 236 VAL A O 1
ATOM 1879 N N . GLY A 1 237 ? -8.763 -8.759 -5.102 1.00 89.75 237 GLY A N 1
ATOM 1880 C CA . GLY A 1 237 ? -8.933 -10.204 -5.281 1.00 89.75 237 GLY A CA 1
ATOM 1881 C C . GLY A 1 237 ? -9.919 -10.859 -4.309 1.00 89.75 237 GLY A C 1
ATOM 1882 O O . GLY A 1 237 ? -9.929 -12.079 -4.186 1.00 89.75 237 GLY A O 1
ATOM 1883 N N . GLY A 1 238 ? -10.728 -10.070 -3.596 1.00 87.81 238 GLY A N 1
ATOM 1884 C CA . GLY A 1 238 ? -11.632 -10.568 -2.559 1.00 87.81 238 GLY A CA 1
ATOM 1885 C C . GLY A 1 238 ? -10.958 -10.875 -1.216 1.00 87.81 238 GLY A C 1
ATOM 1886 O O . GLY A 1 238 ? -11.656 -11.295 -0.294 1.00 87.81 238 GLY A O 1
ATOM 1887 N N . THR A 1 239 ? -9.643 -10.673 -1.087 1.00 81.44 239 THR A N 1
ATOM 1888 C CA . THR A 1 239 ? -8.858 -11.138 0.067 1.00 81.44 239 THR A CA 1
ATOM 1889 C C . THR A 1 239 ? -8.169 -10.032 0.849 1.00 81.44 239 THR A C 1
ATOM 1891 O O . THR A 1 239 ? -7.878 -10.218 2.027 1.00 81.44 239 THR A O 1
ATOM 1894 N N . THR A 1 240 ? -7.839 -8.904 0.221 1.00 89.06 240 THR A N 1
ATOM 1895 C CA . THR A 1 240 ? -6.969 -7.894 0.837 1.00 89.06 240 THR A CA 1
ATOM 1896 C C . THR A 1 240 ? -7.548 -6.508 0.655 1.00 89.06 240 THR A C 1
ATOM 1898 O O . THR A 1 240 ? -7.777 -6.080 -0.469 1.00 89.06 240 THR A O 1
ATOM 1901 N N . VAL A 1 241 ? -7.744 -5.782 1.755 1.00 92.56 241 VAL A N 1
ATOM 1902 C CA . VAL A 1 241 ? -8.161 -4.379 1.700 1.00 92.56 241 VAL A CA 1
ATOM 1903 C C . VAL A 1 241 ? -6.931 -3.475 1.680 1.00 92.56 241 VAL A C 1
ATOM 1905 O O . VAL A 1 241 ? -6.033 -3.641 2.503 1.00 92.56 241 VAL A O 1
ATOM 1908 N N . ALA A 1 242 ? -6.883 -2.528 0.746 1.00 93.06 242 ALA A N 1
ATOM 1909 C CA . ALA A 1 242 ? -5.826 -1.521 0.654 1.00 93.06 242 ALA A CA 1
ATOM 1910 C C . ALA A 1 242 ? -6.380 -0.171 0.194 1.00 93.06 242 ALA A C 1
ATOM 1912 O O . ALA A 1 242 ? -7.358 -0.127 -0.554 1.00 93.06 242 ALA A O 1
ATOM 1913 N N . GLU A 1 243 ? -5.761 0.932 0.618 1.00 93.94 243 GLU A N 1
ATOM 1914 C CA . GLU A 1 243 ? -6.078 2.249 0.061 1.00 93.94 243 GLU A CA 1
ATOM 1915 C C . GLU A 1 243 ? -5.468 2.400 -1.339 1.00 93.94 243 GLU A C 1
ATOM 1917 O O . GLU A 1 243 ? -4.392 1.864 -1.616 1.00 93.94 243 GLU A O 1
ATOM 1922 N N . GLY A 1 244 ? -6.122 3.155 -2.226 1.00 92.44 244 GLY A N 1
ATOM 1923 C CA . GLY A 1 244 ? -5.603 3.431 -3.570 1.00 92.44 244 GLY A CA 1
ATOM 1924 C C . GLY A 1 244 ? -4.191 4.026 -3.546 1.00 92.44 244 GLY A C 1
ATOM 1925 O O . GLY A 1 244 ? -3.331 3.613 -4.323 1.00 92.44 244 GLY A O 1
ATOM 1926 N N . GLY A 1 245 ? -3.915 4.916 -2.588 1.00 89.75 245 GLY A N 1
ATOM 1927 C CA . GLY A 1 245 ? -2.577 5.458 -2.350 1.00 89.75 245 GLY A CA 1
ATOM 1928 C C . GLY A 1 245 ? -1.539 4.399 -1.962 1.00 89.75 245 GLY A C 1
ATOM 1929 O O . GLY A 1 245 ? -0.385 4.510 -2.364 1.00 89.75 245 GLY A O 1
ATOM 1930 N N . HIS A 1 246 ? -1.930 3.334 -1.251 1.00 92.31 246 HIS A N 1
ATOM 1931 C CA . HIS A 1 246 ? -1.023 2.231 -0.907 1.00 92.31 246 HIS A CA 1
ATOM 1932 C C . HIS A 1 246 ? -0.705 1.366 -2.121 1.00 92.31 246 HIS A C 1
ATOM 1934 O O . HIS A 1 246 ? 0.447 1.001 -2.327 1.00 92.31 246 HIS A O 1
ATOM 1940 N N . ILE A 1 247 ? -1.708 1.085 -2.956 1.00 92.69 247 ILE A N 1
ATOM 1941 C CA . ILE A 1 247 ? -1.530 0.318 -4.196 1.00 92.69 247 ILE A CA 1
ATOM 1942 C C . ILE A 1 247 ? -0.556 1.039 -5.143 1.00 92.69 247 ILE A C 1
ATOM 1944 O O . ILE A 1 247 ? 0.201 0.387 -5.857 1.00 92.69 247 ILE A O 1
ATOM 1948 N N . ASN A 1 248 ? -0.481 2.374 -5.100 1.00 89.88 248 ASN A N 1
ATOM 1949 C CA . ASN A 1 248 ? 0.470 3.142 -5.909 1.00 89.88 248 ASN A CA 1
ATOM 1950 C C . ASN A 1 248 ? 1.942 2.745 -5.681 1.00 89.88 248 ASN A C 1
ATOM 1952 O O . ASN A 1 248 ? 2.763 2.879 -6.583 1.00 89.88 248 ASN A O 1
ATOM 1956 N N . TYR A 1 249 ? 2.287 2.183 -4.517 1.00 91.38 249 TYR A N 1
ATOM 1957 C CA . TYR A 1 249 ? 3.650 1.731 -4.228 1.00 91.38 249 TYR A CA 1
ATOM 1958 C C . TYR A 1 249 ? 4.128 0.564 -5.104 1.00 91.38 249 TYR A C 1
ATOM 1960 O O . TYR A 1 249 ? 5.333 0.323 -5.159 1.00 91.38 249 TYR A O 1
ATOM 1968 N N . LEU A 1 250 ? 3.242 -0.102 -5.855 1.00 92.38 250 LEU A N 1
ATOM 1969 C CA . LEU A 1 250 ? 3.636 -1.016 -6.938 1.00 92.38 250 LEU A CA 1
ATOM 1970 C C . LEU A 1 250 ? 4.701 -0.400 -7.852 1.00 92.38 250 LEU A C 1
ATOM 1972 O O . LEU A 1 250 ? 5.684 -1.053 -8.195 1.00 92.38 250 LEU A O 1
ATOM 1976 N N . ALA A 1 251 ? 4.502 0.870 -8.205 1.00 89.25 251 ALA A N 1
ATOM 1977 C CA . ALA A 1 251 ? 5.386 1.660 -9.043 1.00 89.25 251 ALA A CA 1
ATOM 1978 C C . ALA A 1 251 ? 6.787 1.790 -8.451 1.00 89.25 251 ALA A C 1
ATOM 1980 O O . ALA A 1 251 ? 7.782 1.576 -9.144 1.00 89.25 251 ALA A O 1
ATOM 1981 N N . VAL A 1 252 ? 6.857 2.072 -7.147 1.00 88.19 252 VAL A N 1
ATOM 1982 C CA . VAL A 1 252 ? 8.114 2.158 -6.394 1.00 88.19 252 VAL A CA 1
ATOM 1983 C C . VAL A 1 252 ? 8.859 0.828 -6.455 1.00 88.19 252 VAL A C 1
ATOM 1985 O O . VAL A 1 252 ? 10.055 0.804 -6.731 1.00 88.19 252 VAL A O 1
ATOM 1988 N N . GLY A 1 253 ? 8.136 -0.273 -6.253 1.00 90.56 253 GLY A N 1
ATOM 1989 C CA . GLY A 1 253 ? 8.659 -1.629 -6.347 1.00 90.56 253 GLY A CA 1
ATOM 1990 C C . GLY A 1 253 ? 9.237 -1.984 -7.710 1.00 90.56 253 GLY A C 1
ATOM 1991 O O . GLY A 1 253 ? 10.392 -2.391 -7.811 1.00 90.56 253 GLY A O 1
ATOM 1992 N N . MET A 1 254 ? 8.434 -1.805 -8.761 1.00 91.62 254 MET A N 1
ATOM 1993 C CA . MET A 1 254 ? 8.830 -2.125 -10.134 1.00 91.62 254 MET A CA 1
ATOM 1994 C C . MET A 1 254 ? 10.012 -1.268 -10.591 1.00 91.62 254 MET A C 1
ATOM 1996 O O . MET A 1 254 ? 10.949 -1.790 -11.191 1.00 91.62 254 MET A O 1
ATOM 2000 N N . LEU A 1 255 ? 10.018 0.031 -10.269 1.00 87.44 255 LEU A N 1
ATOM 2001 C CA . LEU A 1 255 ? 11.165 0.898 -10.544 1.00 87.44 255 LEU A CA 1
ATOM 2002 C C . LEU A 1 255 ? 12.411 0.434 -9.787 1.00 87.44 255 LEU A C 1
ATOM 2004 O O . LEU A 1 255 ? 13.474 0.316 -10.389 1.00 87.44 255 LEU A O 1
ATOM 2008 N N . ALA A 1 256 ? 12.298 0.121 -8.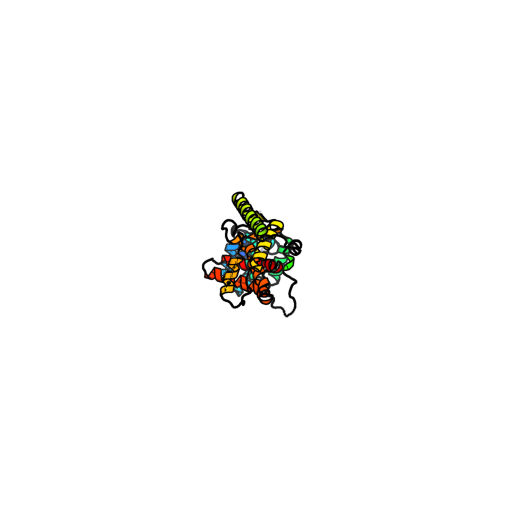495 1.00 87.12 256 ALA A N 1
ATOM 2009 C CA . ALA A 1 256 ? 13.429 -0.367 -7.713 1.00 87.12 256 ALA A CA 1
ATOM 2010 C C . ALA A 1 256 ? 14.030 -1.651 -8.312 1.00 87.12 256 ALA A C 1
ATOM 2012 O O . ALA A 1 256 ? 15.243 -1.718 -8.511 1.00 87.12 256 ALA A O 1
ATOM 2013 N N . ALA A 1 257 ? 13.192 -2.622 -8.686 1.00 88.75 257 ALA A N 1
ATOM 2014 C CA . ALA A 1 257 ? 13.624 -3.832 -9.385 1.00 88.75 257 ALA A CA 1
ATOM 2015 C C . ALA A 1 257 ? 14.272 -3.517 -10.748 1.00 88.75 257 ALA A C 1
ATOM 2017 O O . ALA A 1 257 ? 15.316 -4.076 -11.094 1.00 88.75 257 ALA A O 1
ATOM 2018 N N . HIS A 1 258 ? 13.723 -2.557 -11.499 1.00 86.06 258 HIS A N 1
ATOM 2019 C CA . HIS A 1 258 ? 14.281 -2.116 -12.777 1.00 86.06 258 HIS A CA 1
ATOM 2020 C C . HIS A 1 258 ? 15.698 -1.542 -12.664 1.00 86.06 258 HIS A C 1
ATOM 2022 O O . HIS A 1 258 ? 16.526 -1.806 -13.540 1.00 86.06 258 HIS A O 1
ATOM 2028 N N . TYR A 1 259 ? 15.999 -0.793 -11.599 1.00 82.44 259 TYR A N 1
ATOM 2029 C CA . TYR A 1 259 ? 17.338 -0.248 -11.344 1.00 82.44 259 TYR A CA 1
ATOM 2030 C C . TYR A 1 259 ? 18.318 -1.272 -10.749 1.00 82.44 259 TYR A C 1
ATOM 2032 O O . TYR A 1 259 ? 19.522 -1.012 -10.687 1.00 82.44 259 TYR A O 1
ATOM 2040 N N . GLY A 1 260 ? 17.835 -2.461 -10.385 1.00 83.38 260 GLY A N 1
ATOM 2041 C CA . GLY A 1 260 ? 18.649 -3.618 -10.040 1.00 83.38 260 GLY A CA 1
ATOM 2042 C C . GLY A 1 260 ? 18.585 -4.026 -8.565 1.00 83.38 260 GLY A C 1
ATOM 2043 O O . GLY A 1 260 ? 17.989 -3.345 -7.728 1.00 83.38 260 GLY A O 1
ATOM 2044 N N . PRO A 1 261 ? 19.253 -5.140 -8.216 1.00 80.56 261 PRO A N 1
ATOM 2045 C CA . PRO A 1 261 ? 19.037 -5.845 -6.951 1.00 80.56 261 PRO A CA 1
ATOM 2046 C C . PRO A 1 261 ? 19.390 -5.014 -5.711 1.00 80.56 261 PRO A C 1
ATOM 2048 O O . PRO A 1 261 ? 18.768 -5.170 -4.665 1.00 80.56 261 PRO A O 1
ATOM 2051 N N . ASN A 1 262 ? 20.359 -4.100 -5.814 1.00 75.81 262 ASN A N 1
ATOM 2052 C CA . ASN A 1 262 ? 20.733 -3.229 -4.696 1.00 75.81 262 ASN A CA 1
ATOM 2053 C C . ASN A 1 262 ? 19.615 -2.232 -4.349 1.00 75.81 262 ASN A C 1
ATOM 2055 O O . ASN A 1 262 ? 19.392 -1.932 -3.179 1.00 75.81 262 ASN A O 1
ATOM 2059 N N . VAL A 1 263 ? 18.903 -1.726 -5.361 1.00 78.44 263 VAL A N 1
ATOM 2060 C CA . VAL A 1 263 ? 17.801 -0.774 -5.171 1.00 78.44 263 VAL A CA 1
ATOM 2061 C C . VAL A 1 263 ? 16.552 -1.505 -4.698 1.00 78.44 263 VAL A C 1
ATOM 2063 O O . VAL A 1 263 ? 15.878 -1.035 -3.785 1.00 78.44 263 VAL A O 1
ATOM 2066 N N . GLU A 1 264 ? 16.293 -2.693 -5.240 1.00 80.81 264 GLU A N 1
ATOM 2067 C CA . GLU A 1 264 ? 15.228 -3.585 -4.780 1.00 80.81 264 GLU A CA 1
ATOM 2068 C C . GLU A 1 264 ? 15.360 -3.912 -3.281 1.00 80.81 264 GLU A C 1
ATOM 2070 O O . GLU A 1 264 ? 14.416 -3.742 -2.512 1.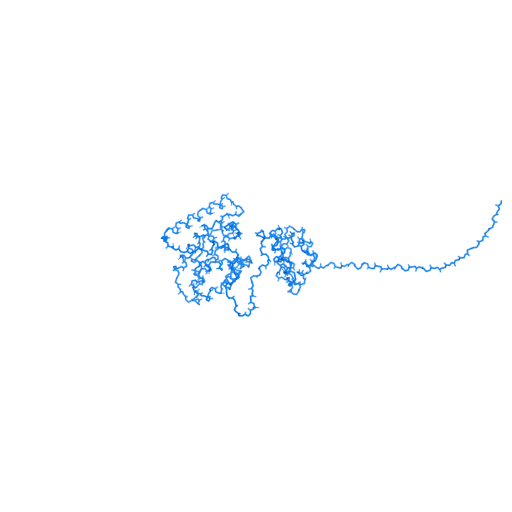00 80.81 264 GLU A O 1
ATOM 2075 N N . GLN A 1 265 ? 16.557 -4.279 -2.815 1.00 79.38 265 GLN A N 1
ATOM 2076 C CA . GLN A 1 265 ? 16.812 -4.524 -1.388 1.00 79.38 265 GLN A CA 1
ATOM 2077 C C . GLN A 1 265 ? 16.622 -3.271 -0.520 1.00 79.38 265 GLN A C 1
ATOM 2079 O O . GLN A 1 265 ? 16.353 -3.375 0.676 1.00 79.38 265 GLN A O 1
ATOM 2084 N N . SER A 1 266 ? 16.732 -2.084 -1.121 1.00 82.44 266 SER A N 1
ATOM 2085 C CA . SER A 1 266 ? 16.529 -0.802 -0.447 1.00 82.44 266 SER A CA 1
ATOM 2086 C C . SER A 1 266 ? 15.066 -0.344 -0.403 1.00 82.44 266 SER A C 1
ATOM 2088 O O . SER A 1 266 ? 14.797 0.704 0.180 1.00 82.44 266 SER A O 1
ATOM 2090 N N . ILE A 1 267 ? 14.108 -1.106 -0.956 1.00 84.31 267 ILE A N 1
ATOM 2091 C CA . ILE A 1 267 ? 12.679 -0.737 -0.993 1.00 84.31 267 ILE A CA 1
ATOM 2092 C C . ILE A 1 267 ? 12.146 -0.251 0.366 1.00 84.31 267 ILE A C 1
ATOM 2094 O O . ILE A 1 267 ? 11.588 0.848 0.396 1.00 84.31 267 ILE A O 1
ATOM 2098 N N . PRO A 1 268 ? 12.343 -0.962 1.499 1.00 82.81 268 PRO A N 1
ATOM 2099 C CA . PRO A 1 268 ? 11.865 -0.469 2.791 1.00 82.81 268 PRO A CA 1
ATOM 2100 C C . PRO A 1 268 ? 12.438 0.909 3.145 1.00 82.81 268 PRO A C 1
ATOM 2102 O O . PRO A 1 268 ? 11.716 1.785 3.616 1.00 82.81 268 PRO A O 1
ATOM 2105 N N . LEU A 1 269 ? 13.725 1.136 2.862 1.00 77.50 269 LEU A N 1
ATOM 2106 C CA . LEU A 1 269 ? 14.374 2.423 3.098 1.00 77.50 269 LEU A CA 1
ATOM 2107 C C . LEU A 1 269 ? 13.814 3.513 2.173 1.00 77.50 269 LEU A C 1
ATOM 2109 O O . LEU A 1 269 ? 13.552 4.617 2.641 1.00 77.50 269 LEU A O 1
ATOM 2113 N N . LEU A 1 270 ? 13.593 3.218 0.890 1.00 81.75 270 LEU A N 1
ATOM 2114 C CA . LEU A 1 270 ? 13.010 4.162 -0.070 1.00 81.75 270 LEU A CA 1
ATOM 2115 C C . LEU A 1 270 ? 11.604 4.597 0.355 1.00 81.75 270 LEU A C 1
ATOM 2117 O O . LEU A 1 270 ? 11.304 5.792 0.345 1.00 81.75 270 LEU A O 1
ATOM 2121 N N . VAL A 1 271 ? 10.774 3.650 0.797 1.00 84.25 271 VAL A N 1
ATOM 2122 C CA . VAL A 1 271 ? 9.425 3.925 1.308 1.00 84.25 271 VAL A CA 1
ATOM 2123 C C . VAL A 1 271 ? 9.484 4.763 2.584 1.00 84.25 271 VAL A C 1
ATOM 2125 O O . VAL A 1 271 ? 8.782 5.771 2.685 1.00 84.25 271 VAL A O 1
ATOM 2128 N N . VAL A 1 272 ? 10.346 4.410 3.544 1.00 81.06 272 VAL A N 1
ATOM 2129 C CA . VAL A 1 272 ? 10.538 5.202 4.771 1.00 81.06 272 VAL A CA 1
ATOM 2130 C C . VAL A 1 272 ? 10.975 6.626 4.437 1.00 81.06 272 VAL A C 1
ATOM 2132 O O . VAL A 1 272 ? 10.384 7.576 4.950 1.00 81.06 272 VAL A O 1
ATOM 2135 N N . LEU A 1 273 ? 11.974 6.800 3.567 1.00 78.38 273 LEU A N 1
ATOM 2136 C CA . LEU A 1 273 ? 12.481 8.118 3.181 1.00 78.38 273 LEU A CA 1
ATOM 2137 C C . LEU A 1 273 ? 11.415 8.955 2.470 1.00 78.38 273 LEU A C 1
ATOM 2139 O O . LEU A 1 273 ? 11.308 10.148 2.748 1.00 78.38 273 LEU A O 1
ATOM 2143 N N . HIS A 1 274 ? 10.616 8.344 1.591 1.00 81.19 274 HIS A N 1
ATOM 2144 C CA . HIS A 1 274 ? 9.530 9.024 0.890 1.00 81.19 274 HIS A CA 1
ATOM 2145 C C . HIS A 1 274 ? 8.463 9.541 1.865 1.00 81.19 274 HIS A C 1
ATOM 2147 O O . HIS A 1 274 ? 8.191 10.742 1.899 1.00 81.19 274 HIS A O 1
ATOM 2153 N N . ASN A 1 275 ? 7.934 8.670 2.728 1.00 78.94 275 ASN A N 1
ATOM 2154 C CA . ASN A 1 275 ? 6.915 9.048 3.711 1.00 78.94 275 ASN A CA 1
ATOM 2155 C C . ASN A 1 275 ? 7.453 10.037 4.753 1.00 78.94 275 ASN A C 1
ATOM 2157 O O . ASN A 1 275 ? 6.776 10.994 5.116 1.00 78.94 275 ASN A O 1
ATOM 2161 N N . THR A 1 276 ? 8.701 9.865 5.196 1.00 76.25 276 THR A N 1
ATOM 2162 C CA . THR A 1 276 ? 9.356 10.810 6.113 1.00 76.25 276 THR A CA 1
ATOM 2163 C C . THR A 1 276 ? 9.486 12.190 5.474 1.00 76.25 276 THR A C 1
ATOM 2165 O O . THR A 1 276 ? 9.189 13.201 6.106 1.00 76.25 276 THR A O 1
ATOM 2168 N N . ASN A 1 277 ? 9.871 12.252 4.197 1.00 79.06 277 ASN A N 1
ATOM 2169 C CA . ASN A 1 277 ? 9.934 13.506 3.454 1.00 79.06 277 ASN A CA 1
ATOM 2170 C C . ASN A 1 277 ? 8.550 14.167 3.325 1.00 79.06 277 ASN A C 1
ATOM 2172 O O . ASN A 1 277 ? 8.453 15.384 3.442 1.00 79.06 277 ASN A O 1
ATOM 2176 N N . GLN A 1 278 ? 7.475 13.400 3.135 1.00 77.75 278 GLN A N 1
ATOM 2177 C CA . GLN A 1 278 ? 6.109 13.939 3.131 1.00 77.75 278 GLN A CA 1
ATOM 2178 C C . GLN A 1 278 ? 5.697 14.516 4.496 1.00 77.75 278 GLN A C 1
ATOM 2180 O O . GLN A 1 278 ? 5.089 15.585 4.544 1.00 77.75 278 GLN A O 1
ATOM 2185 N N . ILE A 1 279 ? 6.092 13.881 5.608 1.00 78.94 279 ILE A N 1
ATOM 2186 C CA . ILE A 1 279 ? 5.867 14.412 6.967 1.00 78.94 279 ILE A CA 1
ATOM 2187 C C . ILE A 1 279 ? 6.532 15.784 7.135 1.00 78.94 279 ILE A C 1
ATOM 2189 O O . ILE A 1 279 ? 5.901 16.704 7.649 1.00 78.94 279 ILE A O 1
ATOM 2193 N N . TYR A 1 280 ? 7.782 15.930 6.684 1.00 80.50 280 TYR A N 1
ATOM 2194 C CA . TYR A 1 280 ? 8.516 17.199 6.771 1.00 80.50 280 TYR A CA 1
ATOM 2195 C C . TYR A 1 280 ? 7.976 18.293 5.840 1.00 80.50 280 TYR A C 1
ATOM 2197 O O . TYR A 1 280 ? 8.205 19.467 6.108 1.00 80.50 280 TYR A O 1
ATOM 2205 N N . ASN A 1 281 ? 7.249 17.924 4.782 1.00 78.12 281 ASN A N 1
ATOM 2206 C CA . ASN A 1 281 ? 6.600 18.852 3.851 1.00 78.12 281 ASN A CA 1
ATOM 2207 C C . ASN A 1 281 ? 5.118 19.094 4.207 1.00 78.12 281 ASN A C 1
ATOM 2209 O O . ASN A 1 281 ? 4.278 19.230 3.320 1.00 78.12 281 ASN A O 1
ATOM 2213 N N . ASP A 1 282 ? 4.795 19.109 5.504 1.00 72.31 282 ASP A N 1
ATOM 2214 C CA . ASP A 1 282 ? 3.474 19.435 6.063 1.00 72.31 282 ASP A CA 1
ATOM 2215 C C . ASP A 1 282 ? 2.307 18.513 5.647 1.00 72.31 282 ASP A C 1
ATOM 2217 O O . ASP A 1 282 ? 1.141 18.846 5.859 1.00 72.31 282 ASP A O 1
ATOM 2221 N N . GLN A 1 283 ? 2.577 17.307 5.134 1.00 71.31 283 GLN A N 1
ATOM 2222 C CA . GLN A 1 283 ? 1.519 16.332 4.805 1.00 71.31 283 GLN A CA 1
ATOM 2223 C C . GLN A 1 283 ? 1.051 15.510 6.025 1.00 71.31 283 GLN A C 1
ATOM 2225 O O . GLN A 1 283 ? 0.146 14.681 5.924 1.00 71.31 283 GLN A O 1
ATOM 2230 N N . GLY A 1 284 ? 1.632 15.773 7.200 1.00 76.31 284 GLY A N 1
ATOM 2231 C CA . GLY A 1 284 ? 1.200 15.239 8.489 1.00 76.31 284 GLY A CA 1
ATOM 2232 C C . GLY A 1 284 ? 1.699 13.826 8.808 1.00 76.31 284 GLY A C 1
ATOM 2233 O O . GLY A 1 284 ? 2.231 13.104 7.969 1.00 76.31 284 GLY A O 1
ATOM 2234 N N . TRP A 1 285 ? 1.503 13.417 10.065 1.00 77.44 285 TRP A N 1
ATOM 2235 C CA . TRP A 1 285 ? 1.961 12.126 10.602 1.00 77.44 285 TRP A CA 1
ATOM 2236 C C . TRP A 1 285 ? 1.228 10.902 10.035 1.00 77.44 285 TRP A C 1
ATOM 2238 O O . TRP A 1 285 ? 1.665 9.779 10.280 1.00 77.44 285 TRP A O 1
ATOM 2248 N N . ARG A 1 286 ? 0.141 11.099 9.269 1.00 76.81 286 ARG A N 1
ATOM 2249 C CA . ARG A 1 286 ? -0.586 10.016 8.581 1.00 76.81 286 ARG A CA 1
ATOM 2250 C C . ARG A 1 286 ? 0.361 9.158 7.740 1.00 76.81 286 ARG A C 1
ATOM 2252 O O . ARG A 1 286 ? 0.253 7.940 7.798 1.00 76.81 286 ARG A O 1
ATOM 2259 N N . ASN A 1 287 ? 1.340 9.776 7.082 1.00 77.06 287 ASN A N 1
ATOM 2260 C CA . ASN A 1 287 ? 2.284 9.077 6.207 1.00 77.06 287 ASN A CA 1
ATOM 2261 C C . ASN A 1 287 ? 3.172 8.062 6.956 1.00 77.06 287 ASN A C 1
ATOM 2263 O O . ASN A 1 287 ? 3.722 7.157 6.340 1.00 77.06 287 ASN A O 1
ATOM 2267 N N . MET A 1 288 ? 3.294 8.132 8.293 1.00 77.88 288 MET A N 1
ATOM 2268 C CA . MET A 1 288 ? 3.931 7.036 9.044 1.00 77.88 288 MET A CA 1
ATOM 2269 C C . MET A 1 288 ? 3.137 5.731 8.936 1.00 77.88 288 MET A C 1
ATOM 2271 O O . MET A 1 288 ? 3.735 4.661 8.850 1.00 77.88 288 MET A O 1
ATOM 2275 N N . GLY A 1 289 ? 1.803 5.822 8.929 1.00 81.94 289 GLY A N 1
ATOM 2276 C CA . GLY A 1 289 ? 0.909 4.677 8.758 1.00 81.94 289 GLY A CA 1
ATOM 2277 C C . GLY A 1 289 ? 0.992 4.058 7.363 1.00 81.94 289 GLY A C 1
ATOM 2278 O O . GLY A 1 289 ? 0.665 2.887 7.206 1.00 81.94 289 GLY A O 1
ATOM 2279 N N . ASP A 1 290 ? 1.506 4.805 6.383 1.00 84.94 290 ASP A N 1
ATOM 2280 C CA . ASP A 1 290 ? 1.660 4.358 4.999 1.00 84.94 290 ASP A CA 1
ATOM 2281 C C . ASP A 1 290 ? 2.993 3.628 4.759 1.00 84.94 290 ASP A C 1
ATOM 2283 O O . ASP A 1 290 ? 3.152 2.969 3.733 1.00 84.94 290 ASP A O 1
ATOM 2287 N N . ILE A 1 291 ? 3.936 3.658 5.714 1.00 85.38 291 ILE A N 1
ATOM 2288 C CA . ILE A 1 291 ? 5.237 2.977 5.586 1.00 85.38 291 ILE A CA 1
ATOM 2289 C C . ILE A 1 291 ? 5.059 1.461 5.458 1.00 85.38 291 ILE A C 1
ATOM 2291 O O . ILE A 1 291 ? 5.643 0.844 4.566 1.00 85.38 291 ILE A O 1
ATOM 2295 N N . GLY A 1 292 ? 4.267 0.850 6.344 1.00 89.62 292 GLY A N 1
ATOM 2296 C CA . GLY A 1 292 ? 4.030 -0.597 6.342 1.00 89.62 292 GLY A CA 1
ATOM 2297 C C . GLY A 1 292 ? 3.309 -1.058 5.069 1.00 89.62 292 GLY A C 1
ATOM 2298 O O . GLY A 1 292 ? 3.890 -1.813 4.282 1.00 89.62 292 GLY A O 1
ATOM 2299 N N . PRO A 1 293 ? 2.084 -0.560 4.806 1.00 90.31 293 PRO A N 1
ATOM 2300 C CA . PRO A 1 293 ? 1.340 -0.862 3.587 1.00 90.31 293 PRO A CA 1
ATOM 2301 C C . PRO A 1 293 ? 2.122 -0.530 2.311 1.00 90.31 293 PRO A C 1
ATOM 2303 O O . PRO A 1 293 ? 2.157 -1.347 1.393 1.00 90.31 293 PRO A O 1
ATOM 2306 N N . GLY A 1 294 ? 2.801 0.619 2.262 1.00 89.75 294 GLY A N 1
ATOM 2307 C CA . GLY A 1 294 ? 3.617 1.025 1.122 1.00 89.75 294 GLY A CA 1
ATOM 2308 C C . GLY A 1 294 ? 4.793 0.082 0.874 1.00 89.75 294 GLY A C 1
ATOM 2309 O O . GLY A 1 294 ? 5.029 -0.316 -0.263 1.00 89.75 294 GLY A O 1
ATOM 2310 N N . THR A 1 295 ? 5.477 -0.375 1.928 1.00 90.38 295 THR A N 1
ATOM 2311 C CA . THR A 1 295 ? 6.562 -1.366 1.806 1.00 90.38 295 THR A CA 1
ATOM 2312 C C . THR A 1 295 ? 6.031 -2.691 1.269 1.00 90.38 295 THR A C 1
ATOM 2314 O O . THR A 1 295 ? 6.623 -3.260 0.355 1.00 90.38 295 THR A O 1
ATOM 2317 N N . LYS A 1 296 ? 4.885 -3.164 1.776 1.00 91.19 296 LYS A N 1
ATOM 2318 C CA . LYS A 1 296 ? 4.233 -4.389 1.290 1.00 91.19 296 LYS A CA 1
ATOM 2319 C C . LYS A 1 296 ? 3.900 -4.301 -0.203 1.00 91.19 296 LYS A C 1
ATOM 2321 O O . LYS A 1 296 ? 4.244 -5.207 -0.960 1.00 91.19 296 LYS A O 1
ATOM 2326 N N . TRP A 1 297 ? 3.251 -3.219 -0.635 1.00 93.44 297 TRP A N 1
ATOM 2327 C CA . TRP A 1 297 ? 2.867 -3.029 -2.037 1.00 93.44 297 TRP A CA 1
ATOM 2328 C C . TRP A 1 297 ? 4.064 -2.787 -2.958 1.00 93.44 297 TRP A C 1
ATOM 2330 O O . TRP A 1 297 ? 4.050 -3.266 -4.090 1.00 93.44 297 TRP A O 1
ATOM 2340 N N . ALA A 1 298 ? 5.123 -2.136 -2.474 1.00 92.50 298 ALA A N 1
ATOM 2341 C CA . ALA A 1 298 ? 6.373 -2.007 -3.214 1.00 92.50 298 ALA A CA 1
ATOM 2342 C C . ALA A 1 298 ? 7.092 -3.352 -3.371 1.00 92.50 298 ALA A C 1
ATOM 2344 O O . ALA A 1 298 ? 7.525 -3.687 -4.466 1.00 92.50 298 ALA A O 1
ATOM 2345 N N . LEU A 1 299 ? 7.170 -4.180 -2.329 1.00 89.88 299 LEU A N 1
ATOM 2346 C CA . LEU A 1 299 ? 7.761 -5.517 -2.454 1.00 89.88 299 LEU A CA 1
ATOM 2347 C C . LEU A 1 299 ? 6.949 -6.409 -3.400 1.00 89.88 299 LEU A C 1
ATOM 2349 O O . LEU A 1 299 ? 7.526 -7.146 -4.200 1.00 89.88 299 LEU A O 1
ATOM 2353 N N . PHE A 1 300 ? 5.618 -6.298 -3.372 1.00 91.81 300 PHE A N 1
ATOM 2354 C CA . PHE A 1 300 ? 4.786 -6.947 -4.379 1.00 91.81 300 PHE A CA 1
ATOM 2355 C C . PHE A 1 300 ? 5.089 -6.413 -5.782 1.00 91.81 300 PHE A C 1
ATOM 2357 O O . PHE A 1 300 ? 5.379 -7.212 -6.662 1.00 91.81 300 PHE A O 1
ATOM 2364 N N . GLY A 1 301 ? 5.115 -5.094 -5.987 1.00 92.06 301 GLY A N 1
ATOM 2365 C CA . GLY A 1 301 ? 5.470 -4.489 -7.273 1.00 92.06 301 GLY A CA 1
ATOM 2366 C C . GLY A 1 301 ? 6.817 -4.976 -7.811 1.00 92.06 301 GLY A C 1
ATOM 2367 O O . GLY A 1 301 ? 6.900 -5.359 -8.971 1.00 92.06 301 GLY A O 1
ATOM 2368 N N . ALA A 1 302 ? 7.842 -5.057 -6.959 1.00 91.81 302 ALA A N 1
ATOM 2369 C CA . ALA A 1 302 ? 9.153 -5.588 -7.328 1.00 91.81 302 ALA A CA 1
ATOM 2370 C C . ALA A 1 302 ? 9.094 -7.050 -7.794 1.00 91.81 302 ALA A C 1
ATOM 2372 O O . ALA A 1 302 ? 9.723 -7.398 -8.784 1.00 91.81 302 ALA A O 1
ATOM 2373 N N . SER A 1 303 ? 8.286 -7.896 -7.142 1.00 89.06 303 SER A N 1
ATOM 2374 C CA . SER A 1 303 ? 8.081 -9.291 -7.571 1.00 89.06 303 SER A CA 1
ATOM 2375 C C . SER A 1 303 ? 7.357 -9.433 -8.913 1.00 89.06 303 SER A C 1
ATOM 2377 O O . SER A 1 303 ? 7.359 -10.510 -9.501 1.00 89.06 303 SER A O 1
ATOM 2379 N N . GLN A 1 304 ? 6.705 -8.363 -9.368 1.00 88.81 304 GLN A N 1
ATOM 2380 C CA . GLN A 1 304 ? 5.977 -8.296 -10.627 1.00 88.81 304 GLN A CA 1
ATOM 2381 C C . GLN A 1 304 ? 6.808 -7.625 -11.732 1.00 88.81 304 GLN A C 1
ATOM 2383 O O . GLN A 1 304 ? 6.224 -7.251 -12.746 1.00 88.81 304 GLN A O 1
ATOM 2388 N N . TYR A 1 305 ? 8.113 -7.409 -11.567 1.00 86.44 305 TYR A N 1
ATOM 2389 C CA . TYR A 1 305 ? 8.992 -6.845 -12.597 1.00 86.44 305 TYR A CA 1
ATOM 2390 C C . TYR A 1 305 ? 10.039 -7.868 -13.035 1.00 86.44 305 TYR A C 1
ATOM 2392 O O . TYR A 1 305 ? 10.188 -8.037 -14.266 1.00 86.44 305 TYR A O 1
#

Secondary structure (DSSP, 8-state):
--------------------------PPPHHHHHHHHHHH-S-HHHHHHHHHHTS-HHHHHHHHHHHHHHHHHHHHHHHHTSHHHHHHHHHHHTT--HHHHHHHHHHHHHHGGGS--SS-------S-S---SSSGGGGS-GGGT---S---S-HHHHHHHHHHHHHHHHHHHHHS-SSPEEE-HHHHHHHHHHHHHHHHTS----TT-TTHHHHHHHT--HHHH-HHHHT-EEEETTTEEEEHHHHTHHHHHHHHHHH-HHHHHTHHHHHHHHHHHHIIIII-THHHHTHHHHHHHHHHHHHT-

Radius of gyration: 29.49 Å; chains: 1; bounding box: 65×37×128 Å

Foldseek 3Di:
DDDDDDDDDDDDDDDPDPPPPPPPVPPQDLLLVLLVCLLPDPQSLVSLVVVLVVDDLVVLLRSLQSVLVNCDLVNLLSLQVDPNSLNNLLSSLVNYDPVSLVSNVVSVVVVPLPGDPSSDPPDPPPDDDDDDDDDQVPQDPCVLLPPDDDPPDDPVRLVVLQVVLLVVVLVVCVVVVDDAAEDAQVNLVSLLVNLLVQLVPDDQDDCPDPCVVVSLVSSFGSLCVDPSRQQHWYCYNVRDIDGSVLLRLLNVQSNQVSNHDVSNVCLLVVLVVVLVVCCVVVVNPVSVVSSVSSSSNSNSSNSSD

Organism: NCBI:txid2792787

Sequence (305 aa):
MSTPNLFTNSTQAQSYTAVNSGMESAQQSEGETLFQQASQSHQPDVLVKRQFEQRNQTQRNKLANEFISSAGREGISQLAATPDGQHTLAVIYDHAGSYGRGLMRQVHEEQGNTAVDFTDRGQSIESSGDVGRLGVTQILPKSLQEIDEHYTDSKQALLDRYNSLHDELRQRAIDKPTGVLPLSLDEMKVITDWIRYRTQEQYRYDVLDPMFRNQFEVADTFLHGSPLLTARQFNVGGTTVAEGGHINYLAVGMLAAHYGPNVEQSIPLLVVLHNTNQIYNDQGWRNMGDIGPGTKWALFGASQY

pLDDT: mean 76.95, std 19.96, range [30.14, 97.56]